Protein AF-A0AA36CCE2-F1 (afdb_monomer)

Solvent-accessible surface area (backbone atoms only — not comparable to full-atom values): 17427 Å² total; per-residue (Å²): 134,73,92,50,45,51,74,55,69,79,50,56,73,46,71,40,68,67,66,13,66,74,72,56,31,48,34,26,39,34,37,27,31,67,28,95,83,24,22,53,62,61,57,59,49,50,47,55,62,70,71,55,51,78,66,51,63,72,73,57,84,81,61,54,64,72,59,42,58,32,38,36,41,42,52,94,76,87,89,85,89,67,74,70,68,90,88,82,90,85,58,61,50,56,102,57,42,29,38,50,54,55,21,57,50,35,55,53,41,44,72,77,43,61,88,50,51,32,35,43,58,36,34,72,50,22,50,14,60,66,52,16,59,76,68,73,40,68,40,78,46,79,67,59,92,59,72,31,50,28,39,64,37,40,46,33,23,61,68,22,48,71,59,19,59,90,56,48,76,43,78,47,67,39,52,69,58,43,24,17,35,25,37,37,49,31,41,75,70,71,67,39,75,47,22,29,25,17,17,40,41,50,14,38,58,75,69,58,75,54,69,92,43,34,97,32,33,35,31,24,29,27,33,20,32,84,53,52,71,69,61,48,51,53,28,40,55,46,11,33,34,74,57,27,29,35,38,39,39,38,36,50,40,50,63,52,95,57,35,65,58,53,51,53,50,55,41,50,74,71,69,40,47,79,77,45,80,47,79,47,59,93,83,56,91,84,50,94,62,42,29,40,35,41,32,36,32,38,42,86,27,55,65,53,48,51,56,49,51,52,58,47,52,74,78,28,93,50,66,47,78,88

Secondary structure (DSSP, 8-state):
--TTGGGS----EEE-HHHHHHHTSEEEEEEGGGSTTSBTHHHHHHHHHHT--HHHHHH-----------EEEE-S------------------S--TTHHHHHHHHHHHHH-TT-EEEEEEETTB-HHHHHHHTTS--B------S-GGG--SB--HHHHHHHGGG-SEEEEE-HHHHHHHHHHHHHTS-----HHHHHHHHHHHTTS-GGGTTSEEEEEE-B----HHHHHHHHHHHHHHTTSEEEEEEEEE-STTHHHHHHHHHHHHTPEEEEEEEE-TT-SS-TTEEEEEEEEE-SSHHHHHHHHHHHHHH-SSEEE-

Sequence (322 aa):
MFNIKSGVVHTPCSKSLQLSNLYGFELYFKKEYLQVTGSFKERGARYALSHLTAAERKIGVIAASAVNLCIGVARRDAFSTLHSSERLGLVTQQKFWGGGLIAGVAAAIKTLKPECHIIGIETETCASFTAAIKEGRPIAVETSSTLADGLAVPTVGGNSLKTAAPMIDQIITVSEEVIALSILRLIEVEKAVVEGAGAVGLAAIISNKVPHLKDKKVVCILTGGNIDTTVLGRSIERGLAVDGRLVRIEVVVSDRPGGIAELTTHIAHSGASIKDIFHERAWISTDVFSVKVKIIAETRDRTHVQELEALLKEKYKNVTIL

InterPro domains:
  IPR001926 Tryptophan synthase beta chain-like, PALP domain [PF00291] (6-74)
  IPR001926 Tryptophan synthase beta chain-like, PALP domain [PF00291] (98-224)
  IPR002912 ACT domain [PS51671] (248-322)
  IPR036052 Tryptophan synthase beta chain-like, PALP domain superfamily [G3DSA:3.40.50.1100] (11-39)
  IPR036052 Tryptophan synthase beta chain-like, PALP domain superfamily [G3DSA:3.40.50.1100] (40-74)
  IPR036052 Tryptophan synthase beta chain-like, PALP domain superfamily [G3DSA:3.40.50.1100] (97-244)
  IPR036052 Tryptophan synthase beta chain-like, PALP domain superfamily [SSF53686] (4-74)
  IPR036052 Tryptophan synthase beta chain-like, PALP domain superfamily [SSF53686] (98-271)
  IPR044561 L-threonine ammonia-lyase, ACT domain [cd04886] (249-321)
  IPR050147 Serine/Threonine Dehydratase [PTHR48078] (98-305)

Organism: NCBI:txid96644

Structure (mmCIF, N/CA/C/O backbone):
data_AF-A0AA36CCE2-F1
#
_entry.id   AF-A0AA36CCE2-F1
#
loop_
_atom_site.group_PDB
_atom_site.id
_atom_site.type_symbol
_atom_site.label_atom_id
_atom_site.label_alt_id
_atom_site.label_comp_id
_atom_site.label_asym_id
_atom_site.label_entity_id
_atom_site.label_seq_id
_atom_site.pdbx_PDB_ins_code
_atom_site.Cartn_x
_atom_site.Cartn_y
_atom_site.Cartn_z
_atom_site.occupancy
_atom_site.B_iso_or_equiv
_atom_site.auth_seq_id
_atom_site.auth_comp_id
_atom_site.auth_asym_id
_atom_site.auth_atom_id
_atom_site.pdbx_PDB_model_num
ATOM 1 N N . MET A 1 1 ? 16.960 -8.693 -30.513 1.00 52.06 1 MET A N 1
ATOM 2 C CA . MET A 1 1 ? 17.486 -9.520 -29.396 1.00 52.06 1 MET A CA 1
ATOM 3 C C . MET A 1 1 ? 17.059 -8.865 -28.081 1.00 52.06 1 MET A C 1
ATOM 5 O O . MET A 1 1 ? 16.800 -7.670 -28.106 1.00 52.06 1 MET A O 1
ATOM 9 N N . PHE A 1 2 ? 16.928 -9.589 -26.961 1.00 71.50 2 PHE A N 1
ATOM 10 C CA . PHE A 1 2 ? 16.550 -8.981 -25.669 1.00 71.50 2 PHE A CA 1
ATOM 11 C C . PHE A 1 2 ? 17.801 -8.694 -24.820 1.00 71.50 2 PHE A C 1
ATOM 13 O O . PHE A 1 2 ? 18.308 -9.586 -24.143 1.00 71.50 2 PHE A O 1
ATOM 20 N N . ASN A 1 3 ? 18.296 -7.454 -24.863 1.00 74.75 3 ASN A N 1
ATOM 21 C CA . ASN A 1 3 ? 19.666 -7.095 -24.450 1.00 74.75 3 ASN A CA 1
ATOM 22 C C . ASN A 1 3 ? 19.998 -7.314 -22.956 1.00 74.75 3 ASN A C 1
ATOM 24 O O . ASN A 1 3 ? 21.165 -7.455 -22.613 1.00 74.75 3 ASN A O 1
ATOM 28 N N . ILE A 1 4 ? 18.997 -7.378 -22.069 1.00 81.56 4 ILE A N 1
ATOM 29 C CA . ILE A 1 4 ? 19.189 -7.558 -20.611 1.00 81.56 4 ILE A CA 1
ATOM 30 C C . ILE A 1 4 ? 18.884 -8.979 -20.103 1.00 81.56 4 ILE A C 1
ATOM 32 O O . ILE A 1 4 ? 18.907 -9.221 -18.898 1.00 81.56 4 ILE A O 1
ATOM 36 N N . LYS A 1 5 ? 18.564 -9.919 -21.002 1.00 75.44 5 LYS A N 1
ATOM 37 C CA . LYS A 1 5 ? 17.992 -11.234 -20.659 1.00 75.44 5 LYS A CA 1
ATOM 38 C C . LYS A 1 5 ? 18.887 -12.093 -19.755 1.00 75.44 5 LYS A C 1
ATOM 40 O O . LYS A 1 5 ? 18.383 -12.672 -18.806 1.00 75.44 5 LYS A O 1
ATOM 45 N N . SER A 1 6 ? 20.192 -12.139 -20.018 1.00 72.44 6 SER A N 1
ATOM 46 C CA . SER A 1 6 ? 21.184 -12.916 -19.248 1.00 72.44 6 SER A CA 1
ATOM 47 C C . SER A 1 6 ? 21.546 -12.307 -17.886 1.00 72.44 6 SER A C 1
ATOM 49 O O . SER A 1 6 ? 22.485 -12.749 -17.230 1.00 72.44 6 SER A O 1
ATOM 51 N N . GLY A 1 7 ? 20.874 -11.225 -17.491 1.00 73.44 7 GLY A N 1
ATOM 52 C CA . GLY A 1 7 ? 21.412 -10.301 -16.504 1.00 73.44 7 GLY A CA 1
ATOM 53 C C . GLY A 1 7 ? 20.411 -9.688 -15.542 1.00 73.44 7 GLY A C 1
ATOM 54 O O . GLY A 1 7 ? 20.790 -8.783 -14.805 1.00 73.44 7 GLY A O 1
ATOM 55 N N . VAL A 1 8 ? 19.157 -10.131 -15.585 1.00 79.44 8 VAL A N 1
ATOM 56 C CA . VAL A 1 8 ? 18.079 -9.681 -14.701 1.00 79.44 8 VAL A CA 1
ATOM 57 C C . VAL A 1 8 ? 17.156 -10.869 -14.443 1.00 79.44 8 VAL A C 1
ATOM 59 O O . VAL A 1 8 ? 16.882 -11.645 -15.360 1.00 79.44 8 VAL A O 1
ATOM 62 N N . VAL A 1 9 ? 16.627 -11.011 -13.227 1.00 84.12 9 VAL A N 1
ATOM 63 C CA . VAL A 1 9 ? 15.746 -12.136 -12.892 1.00 84.12 9 VAL A CA 1
ATOM 64 C C . VAL A 1 9 ? 14.444 -12.050 -13.700 1.00 84.12 9 VAL A C 1
ATOM 66 O O . VAL A 1 9 ? 13.776 -11.005 -13.783 1.00 84.12 9 VAL A O 1
ATOM 69 N N . HIS A 1 10 ? 14.039 -13.183 -14.283 1.00 88.12 10 HIS A N 1
ATOM 70 C CA . HIS A 1 10 ? 12.691 -13.355 -14.820 1.00 88.12 10 HIS A CA 1
ATOM 71 C C . HIS A 1 10 ? 11.704 -13.598 -13.667 1.00 88.12 10 HIS A C 1
ATOM 73 O O . HIS A 1 10 ? 11.232 -14.709 -13.426 1.00 88.12 10 HIS A O 1
ATOM 79 N N . THR A 1 11 ? 11.409 -12.522 -12.945 1.00 90.38 11 THR A N 1
ATOM 80 C CA . THR A 1 11 ? 10.446 -12.462 -11.838 1.00 90.38 11 THR A CA 1
ATOM 81 C C . THR A 1 11 ? 9.079 -13.049 -12.223 1.00 90.38 11 THR A C 1
ATOM 83 O O . THR A 1 11 ? 8.630 -12.888 -13.369 1.00 90.38 11 THR A O 1
ATOM 86 N N . PRO A 1 12 ? 8.379 -13.714 -11.289 1.00 93.56 12 PRO A N 1
ATOM 87 C CA . PRO A 1 12 ? 7.091 -14.333 -11.570 1.00 93.56 12 PRO A CA 1
ATOM 88 C C . PRO A 1 12 ? 5.994 -13.295 -11.846 1.00 93.56 12 PRO A C 1
ATOM 90 O O . PRO A 1 12 ? 6.037 -12.155 -11.374 1.00 93.56 12 PRO A O 1
ATOM 93 N N . CYS A 1 13 ? 4.993 -13.723 -12.618 1.00 91.62 13 CYS A N 1
ATOM 94 C CA . CYS A 1 13 ? 3.730 -13.020 -12.826 1.00 91.62 13 CYS A CA 1
ATOM 95 C C . CYS A 1 13 ? 2.587 -13.975 -12.461 1.00 91.62 13 CYS A C 1
ATOM 97 O O . CYS A 1 13 ? 2.082 -14.699 -13.318 1.00 91.62 13 CYS A O 1
ATOM 99 N N . SER A 1 14 ? 2.246 -14.053 -11.175 1.00 92.12 14 SER A N 1
ATOM 100 C CA . SER A 1 14 ? 1.334 -15.066 -10.622 1.00 92.12 14 SER A CA 1
ATOM 101 C C . SER A 1 14 ? -0.035 -14.480 -10.286 1.00 92.12 14 SER A C 1
ATOM 103 O O . SER A 1 14 ? -0.115 -13.351 -9.805 1.00 92.12 14 SER A O 1
ATOM 105 N N . LYS A 1 15 ? -1.105 -15.258 -10.486 1.00 92.81 15 LYS A N 1
ATOM 106 C CA . LYS A 1 15 ? -2.454 -14.912 -10.015 1.00 92.81 15 LYS A CA 1
ATOM 107 C C . LYS A 1 15 ? -2.499 -14.958 -8.485 1.00 92.81 15 LYS A C 1
ATOM 109 O O . LYS A 1 15 ? -2.032 -15.935 -7.905 1.00 92.81 15 LYS A O 1
ATOM 114 N N . SER A 1 16 ? -3.089 -13.950 -7.848 1.00 93.12 16 SER A N 1
ATOM 115 C CA . SER A 1 16 ? -3.393 -13.975 -6.413 1.00 93.12 16 SER A CA 1
ATOM 116 C C . SER A 1 16 ? -4.820 -14.455 -6.211 1.00 93.12 16 SER A C 1
ATOM 118 O O . SER A 1 16 ? -5.761 -13.705 -6.455 1.00 93.12 16 SER A O 1
ATOM 120 N N . LEU A 1 17 ? -5.007 -15.708 -5.796 1.00 93.88 17 LEU A N 1
ATOM 121 C CA . LEU A 1 17 ? -6.352 -16.271 -5.624 1.00 93.88 17 LEU A CA 1
ATOM 122 C C . LEU A 1 17 ? -7.124 -15.559 -4.504 1.00 93.88 17 LEU A C 1
ATOM 124 O O . LEU A 1 17 ? -8.281 -15.195 -4.687 1.00 93.88 17 LEU A O 1
ATOM 128 N N . GLN A 1 18 ? -6.472 -15.304 -3.369 1.00 94.69 18 GLN A N 1
ATOM 129 C CA . GLN A 1 18 ? -7.124 -14.710 -2.204 1.00 94.69 18 GLN A CA 1
ATOM 130 C C . GLN A 1 18 ? -7.467 -13.228 -2.412 1.00 94.69 18 GLN A C 1
ATOM 132 O O . GLN A 1 18 ? -8.604 -12.846 -2.147 1.00 94.69 18 GLN A O 1
ATOM 137 N N . LEU A 1 19 ? -6.553 -12.400 -2.945 1.00 94.12 19 LEU A N 1
ATOM 138 C CA . LEU A 1 19 ? -6.873 -10.991 -3.226 1.00 94.12 19 LEU A CA 1
ATOM 139 C C . LEU A 1 19 ? -7.837 -10.843 -4.417 1.00 94.12 19 LEU A C 1
ATOM 141 O O . LEU A 1 19 ? -8.643 -9.914 -4.418 1.00 94.12 19 LEU A O 1
ATOM 145 N N . SER A 1 20 ? -7.820 -11.775 -5.384 1.00 93.12 20 SER A N 1
ATOM 146 C CA . SER A 1 20 ? -8.849 -11.833 -6.438 1.00 93.12 20 SER A CA 1
ATOM 147 C C . SER A 1 20 ? -10.246 -12.014 -5.844 1.00 93.12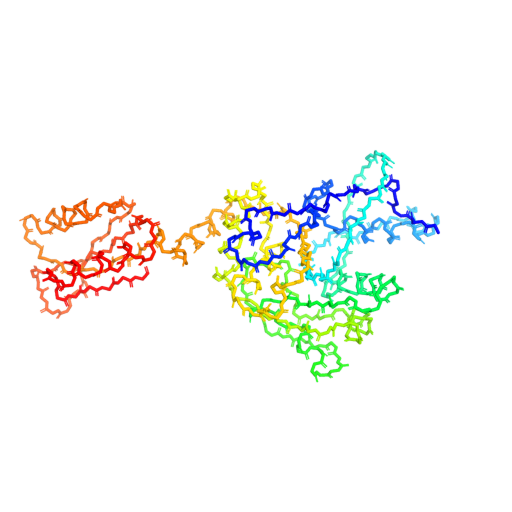 20 SER A C 1
ATOM 149 O O . SER A 1 20 ? -11.156 -11.242 -6.145 1.00 93.12 20 SER A O 1
ATOM 151 N N . ASN A 1 21 ? -10.400 -13.007 -4.962 1.00 93.81 21 ASN A N 1
ATOM 152 C CA . ASN A 1 21 ? -11.677 -13.320 -4.323 1.00 93.81 21 ASN A CA 1
ATOM 153 C C . ASN A 1 21 ? -12.139 -12.203 -3.373 1.00 93.81 21 ASN A C 1
ATOM 155 O O . ASN A 1 21 ? -13.325 -11.894 -3.342 1.00 93.81 21 ASN A O 1
ATOM 159 N N . LEU A 1 22 ? -11.213 -11.583 -2.629 1.00 92.62 22 LEU A N 1
ATOM 160 C CA . LEU A 1 22 ? -11.522 -10.535 -1.649 1.00 92.62 22 LEU A CA 1
ATOM 161 C C . LEU A 1 22 ? -12.103 -9.264 -2.289 1.00 92.62 22 LEU A C 1
ATOM 163 O O . LEU A 1 22 ? -13.002 -8.655 -1.717 1.00 92.62 22 LEU A O 1
ATOM 167 N N . TYR A 1 23 ? -11.604 -8.864 -3.465 1.00 90.88 23 TYR A N 1
ATOM 168 C CA . TYR A 1 23 ? -12.029 -7.622 -4.129 1.00 90.88 23 TYR A CA 1
ATOM 169 C C . TYR A 1 23 ? -12.930 -7.835 -5.357 1.00 90.88 23 TYR A C 1
ATOM 171 O O . TYR A 1 23 ? -13.501 -6.871 -5.872 1.00 90.88 23 TYR A O 1
ATOM 179 N N . GLY A 1 24 ? -13.086 -9.077 -5.828 1.00 90.00 24 GLY A N 1
ATOM 180 C CA . GLY A 1 24 ? -13.894 -9.407 -7.006 1.00 90.00 24 GLY A CA 1
ATOM 181 C C . GLY A 1 24 ? -13.249 -8.980 -8.329 1.00 90.00 24 GLY A C 1
ATOM 182 O O . GLY A 1 24 ? -13.936 -8.453 -9.198 1.00 90.00 24 GLY A O 1
ATOM 183 N N . PHE A 1 25 ? -11.935 -9.178 -8.465 1.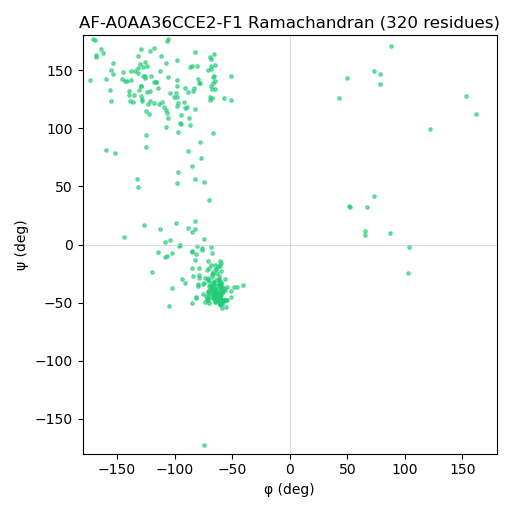00 89.06 25 PHE A N 1
ATOM 184 C CA . PHE A 1 25 ? -11.154 -8.909 -9.683 1.00 89.06 25 PHE A CA 1
ATOM 185 C C . PHE A 1 25 ? -10.300 -10.131 -10.022 1.00 89.06 25 PHE A C 1
ATOM 187 O O . PHE A 1 25 ? -9.917 -10.869 -9.120 1.00 89.06 25 PHE A O 1
ATOM 194 N N . GLU A 1 26 ? -9.897 -10.333 -11.279 1.00 89.12 26 GLU A N 1
ATOM 195 C CA . GLU A 1 26 ? -8.919 -11.384 -11.595 1.00 89.12 26 GLU A CA 1
ATOM 196 C C . GLU A 1 26 ? -7.472 -10.851 -11.486 1.00 89.12 26 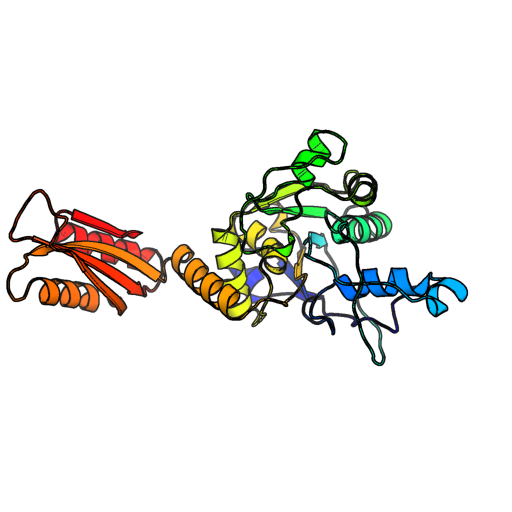GLU A C 1
ATOM 198 O O . GLU A 1 26 ? -6.843 -10.493 -12.484 1.00 89.12 26 GLU A O 1
ATOM 203 N N . LEU A 1 27 ? -6.946 -10.771 -10.256 1.00 89.00 27 LEU A N 1
ATOM 204 C CA . LEU A 1 27 ? -5.668 -10.123 -9.931 1.00 89.00 27 LEU A CA 1
ATOM 205 C C . LEU A 1 27 ? -4.436 -11.011 -10.160 1.00 89.00 27 LEU A C 1
ATOM 207 O O . LEU A 1 27 ? -4.350 -12.150 -9.696 1.00 89.00 27 LEU A O 1
ATOM 211 N N . TYR A 1 28 ? -3.419 -10.425 -10.784 1.00 92.56 28 TYR A N 1
ATOM 212 C CA . TYR A 1 28 ? -2.083 -10.970 -10.996 1.00 92.56 28 TYR A CA 1
ATOM 213 C C . TYR A 1 28 ? -1.036 -9.985 -10.470 1.00 92.56 28 TYR A C 1
ATOM 215 O O . TYR A 1 28 ? -1.184 -8.774 -10.619 1.00 92.56 28 TYR A O 1
ATOM 223 N N . PHE A 1 29 ? 0.067 -10.494 -9.926 1.00 90.25 29 PHE A N 1
ATOM 224 C CA . PHE A 1 29 ? 1.185 -9.667 -9.474 1.00 90.25 29 PHE A CA 1
ATOM 225 C C . PHE A 1 29 ? 2.456 -9.981 -10.249 1.00 90.25 29 PHE A C 1
ATOM 227 O O . PHE A 1 29 ? 2.950 -11.112 -10.218 1.00 90.25 29 PHE A O 1
ATOM 234 N N . LYS A 1 30 ? 3.018 -8.961 -10.906 1.00 91.69 30 LYS A N 1
ATOM 235 C CA . LYS A 1 30 ? 4.367 -9.005 -11.478 1.00 91.69 30 LYS A CA 1
ATOM 236 C C . LYS A 1 30 ? 5.358 -8.599 -10.387 1.00 91.69 30 LYS A C 1
ATOM 238 O O . LYS A 1 30 ? 5.454 -7.427 -10.033 1.00 91.69 30 LYS A O 1
ATOM 243 N N . LYS A 1 31 ? 6.044 -9.589 -9.814 1.00 92.88 31 LYS A N 1
ATOM 244 C CA . LYS A 1 31 ? 6.789 -9.465 -8.550 1.00 92.88 31 LYS A CA 1
ATOM 245 C C . LYS A 1 31 ? 8.210 -8.913 -8.761 1.00 92.88 31 LYS A C 1
ATOM 247 O O . LYS A 1 31 ? 9.185 -9.636 -8.594 1.00 92.88 31 LYS A O 1
ATOM 252 N N . GLU A 1 32 ? 8.340 -7.647 -9.169 1.00 88.38 32 GLU A N 1
ATOM 253 C CA . GLU A 1 32 ? 9.651 -6.997 -9.390 1.00 88.38 32 GLU A CA 1
ATOM 254 C C . GLU A 1 32 ? 10.455 -6.749 -8.103 1.00 88.38 32 GLU A C 1
ATOM 256 O O . GLU A 1 32 ? 11.675 -6.629 -8.170 1.00 88.38 32 GLU A O 1
ATOM 261 N N . TYR A 1 33 ? 9.824 -6.788 -6.929 1.00 88.38 33 TYR A N 1
ATOM 262 C CA . TYR A 1 33 ? 10.537 -6.840 -5.647 1.00 88.38 33 TYR A CA 1
ATOM 263 C C . TYR A 1 33 ? 11.452 -8.075 -5.488 1.00 88.38 33 TYR A C 1
ATOM 265 O O . TYR A 1 33 ? 12.337 -8.066 -4.641 1.00 88.38 33 TYR A O 1
ATOM 273 N N . LEU A 1 34 ? 11.284 -9.117 -6.318 1.00 92.38 34 LEU A N 1
ATOM 274 C CA . LEU A 1 34 ? 12.142 -10.313 -6.356 1.00 92.38 34 LEU A CA 1
ATOM 275 C C . LEU A 1 34 ? 13.362 -10.179 -7.297 1.00 92.38 34 LEU A C 1
ATOM 277 O O . LEU A 1 34 ? 13.980 -11.185 -7.647 1.00 92.38 34 LEU A O 1
ATOM 281 N N . GLN A 1 35 ? 13.702 -8.966 -7.750 1.00 85.94 35 GLN A N 1
ATOM 282 C CA . GLN A 1 35 ? 15.011 -8.703 -8.367 1.00 85.94 35 GLN A CA 1
ATOM 283 C C . GLN A 1 35 ? 16.143 -8.775 -7.337 1.00 85.94 35 GLN A C 1
ATOM 285 O O . GLN A 1 35 ? 15.911 -8.618 -6.140 1.00 85.94 35 GLN A O 1
ATOM 290 N N . VAL A 1 36 ? 17.387 -8.934 -7.802 1.00 82.12 36 VAL A N 1
ATOM 291 C CA . VAL A 1 36 ? 18.567 -8.981 -6.917 1.00 82.12 36 VAL A CA 1
ATOM 292 C C . VAL A 1 36 ? 18.744 -7.652 -6.176 1.00 82.12 36 VAL A C 1
ATOM 294 O O . VAL A 1 36 ? 19.099 -7.647 -5.001 1.00 82.12 36 VAL A O 1
ATOM 297 N N . THR A 1 37 ? 18.430 -6.525 -6.822 1.00 81.00 37 THR A N 1
ATOM 298 C CA . THR A 1 37 ? 18.417 -5.193 -6.187 1.00 81.00 37 THR A CA 1
ATOM 299 C C . THR A 1 37 ? 17.108 -4.850 -5.457 1.00 81.00 37 THR A C 1
ATOM 301 O O . THR A 1 37 ? 16.862 -3.676 -5.165 1.00 81.00 37 THR A O 1
ATOM 304 N N . GLY A 1 38 ? 16.208 -5.819 -5.257 1.00 84.12 38 GLY A N 1
ATOM 305 C CA . GLY A 1 38 ? 14.910 -5.624 -4.600 1.00 84.12 38 GLY A CA 1
ATOM 306 C C . GLY A 1 38 ? 13.919 -4.717 -5.344 1.00 84.12 38 GLY A C 1
ATOM 307 O O . GLY A 1 38 ? 12.924 -4.300 -4.757 1.00 84.12 38 GLY A O 1
ATOM 308 N N . SER A 1 39 ? 14.171 -4.360 -6.613 1.00 85.25 39 SER A N 1
ATOM 309 C CA . SER A 1 39 ? 13.255 -3.552 -7.438 1.00 85.25 39 SER A CA 1
ATOM 310 C C . SER A 1 39 ? 13.546 -3.638 -8.940 1.00 85.25 39 SER A C 1
ATOM 312 O O . SER A 1 39 ? 14.645 -4.009 -9.353 1.00 85.25 39 SER A O 1
ATOM 314 N N . PHE A 1 40 ? 12.592 -3.209 -9.775 1.00 83.69 40 PHE A N 1
ATOM 315 C CA . PHE A 1 40 ? 12.704 -3.253 -11.243 1.00 83.69 40 PHE A CA 1
ATOM 316 C C . PHE A 1 40 ? 13.870 -2.439 -11.841 1.00 83.69 40 PHE A C 1
ATOM 318 O O . PHE A 1 40 ? 14.221 -2.661 -13.005 1.00 83.69 40 PHE A O 1
ATOM 325 N N . LYS A 1 41 ? 14.446 -1.473 -11.101 1.00 78.81 41 LYS A N 1
ATOM 326 C CA . LYS A 1 41 ? 15.417 -0.490 -11.630 1.00 78.81 41 LYS A CA 1
ATOM 327 C C . LYS A 1 41 ? 16.637 -1.131 -12.295 1.00 78.81 41 LYS A C 1
ATOM 329 O O . LYS A 1 41 ? 17.166 -0.571 -13.257 1.00 78.81 41 LYS A O 1
ATOM 334 N N . GLU A 1 42 ? 17.028 -2.322 -11.837 1.00 78.25 42 GLU A N 1
ATOM 335 C CA . GLU A 1 42 ? 18.094 -3.153 -12.411 1.00 78.25 42 GLU A CA 1
ATOM 336 C C . GLU A 1 42 ? 17.958 -3.314 -13.937 1.00 78.25 42 GLU A C 1
ATOM 338 O O . GLU A 1 42 ? 18.952 -3.257 -14.661 1.00 78.25 42 GLU A O 1
ATOM 343 N N . ARG A 1 43 ? 16.719 -3.408 -14.450 1.00 84.88 43 ARG A N 1
ATOM 344 C CA . ARG A 1 43 ? 16.419 -3.501 -15.890 1.00 84.88 43 ARG A CA 1
ATOM 345 C C . ARG A 1 43 ? 16.909 -2.285 -16.671 1.00 84.88 43 ARG A C 1
ATOM 347 O O . ARG A 1 43 ? 17.605 -2.444 -17.672 1.00 84.88 43 ARG A O 1
ATOM 354 N N . GLY A 1 44 ? 16.535 -1.087 -16.222 1.00 81.56 44 GLY A N 1
ATOM 355 C CA . GLY A 1 44 ? 16.883 0.170 -16.889 1.00 81.56 44 GLY A CA 1
ATOM 356 C C . GLY A 1 44 ? 18.372 0.479 -16.765 1.00 81.56 44 GLY A C 1
ATOM 357 O O . GLY A 1 44 ? 19.021 0.788 -17.763 1.00 81.56 44 GLY A O 1
ATOM 358 N N . ALA A 1 45 ? 18.923 0.288 -15.564 1.00 76.75 45 ALA A N 1
ATOM 359 C CA . ALA A 1 45 ? 20.349 0.421 -15.289 1.00 76.75 45 ALA A CA 1
ATOM 360 C C . ALA A 1 45 ? 21.189 -0.480 -16.208 1.00 76.75 45 ALA A C 1
ATOM 362 O O . ALA A 1 45 ? 22.058 0.004 -16.934 1.00 76.75 45 ALA A O 1
ATOM 363 N N . ARG A 1 46 ? 20.892 -1.787 -16.248 1.00 77.38 46 ARG A N 1
ATOM 364 C CA . ARG A 1 46 ? 21.645 -2.745 -17.069 1.00 77.38 46 ARG A CA 1
ATOM 365 C C . ARG A 1 46 ? 21.465 -2.504 -18.567 1.00 77.38 46 ARG A C 1
ATOM 367 O O . ARG A 1 46 ? 22.426 -2.666 -19.317 1.00 77.38 46 ARG A O 1
ATOM 374 N N . TYR A 1 47 ? 20.279 -2.070 -19.005 1.00 82.38 47 TYR A N 1
ATOM 375 C CA . TYR A 1 47 ? 20.065 -1.662 -20.394 1.00 82.38 47 TYR A CA 1
ATOM 376 C C . TYR A 1 47 ? 20.973 -0.483 -20.765 1.00 82.38 47 TYR A C 1
ATOM 378 O O . TYR A 1 47 ? 21.716 -0.592 -21.739 1.00 82.38 47 TYR A O 1
ATOM 386 N N . ALA A 1 48 ? 20.988 0.594 -19.973 1.00 77.25 48 ALA A N 1
ATOM 387 C CA . ALA A 1 48 ? 21.847 1.752 -20.225 1.00 77.25 48 ALA A CA 1
ATOM 388 C C . ALA A 1 48 ? 23.339 1.365 -20.252 1.00 77.25 48 ALA A C 1
ATOM 390 O O . ALA A 1 48 ? 24.029 1.649 -21.230 1.00 77.25 48 ALA A O 1
ATOM 391 N N . LEU A 1 49 ? 23.811 0.618 -19.246 1.00 74.06 49 LEU A N 1
ATOM 392 C CA . LEU A 1 49 ? 25.204 0.157 -19.156 1.00 74.06 49 LEU A CA 1
ATOM 393 C C . LEU A 1 49 ? 25.628 -0.724 -20.349 1.00 74.06 49 LEU A C 1
ATOM 395 O O . LEU A 1 49 ? 26.786 -0.676 -20.765 1.00 74.06 49 LEU A O 1
ATOM 399 N N . SER A 1 50 ? 24.705 -1.502 -20.931 1.00 78.50 50 SER A N 1
ATOM 400 C CA . SER A 1 50 ? 24.998 -2.351 -22.099 1.00 78.50 50 SER A CA 1
ATOM 401 C C . SER A 1 50 ? 25.256 -1.575 -23.400 1.00 78.50 50 SER A C 1
ATOM 403 O O . SER A 1 50 ? 25.912 -2.116 -24.289 1.00 78.50 50 SER A O 1
ATOM 405 N N . HIS A 1 51 ? 24.814 -0.314 -23.497 1.00 81.00 51 HIS A N 1
ATOM 406 C CA . HIS A 1 51 ? 25.003 0.536 -24.682 1.00 81.00 51 HIS A CA 1
ATOM 407 C C . HIS A 1 51 ? 26.218 1.474 -24.583 1.00 81.00 51 HIS A C 1
ATOM 409 O O . HIS A 1 51 ? 26.507 2.186 -25.540 1.00 81.00 51 HIS A O 1
ATOM 415 N N . LEU A 1 52 ? 26.951 1.457 -23.463 1.00 75.88 52 LEU A N 1
ATOM 416 C CA . LEU A 1 52 ? 28.173 2.247 -23.302 1.00 75.88 52 LEU A CA 1
ATOM 417 C C . LEU A 1 52 ? 29.285 1.769 -24.243 1.00 75.88 52 LEU A C 1
ATOM 419 O O . LEU A 1 52 ? 29.548 0.566 -24.375 1.00 75.88 52 LEU A O 1
ATOM 423 N N . THR A 1 53 ? 30.002 2.722 -24.829 1.00 82.94 53 THR A N 1
ATOM 424 C CA . THR A 1 53 ? 31.216 2.473 -25.610 1.00 82.94 53 THR A CA 1
ATOM 425 C C . THR A 1 53 ? 32.351 1.929 -24.733 1.00 82.94 53 THR A C 1
ATOM 427 O O . THR A 1 53 ? 32.347 2.028 -23.504 1.00 82.94 53 THR A O 1
ATOM 430 N N . ALA A 1 54 ? 33.385 1.356 -25.360 1.00 80.44 54 ALA A N 1
ATOM 431 C CA . ALA A 1 54 ? 34.572 0.897 -24.635 1.00 80.44 54 ALA A CA 1
ATOM 432 C C . ALA A 1 54 ? 35.309 2.036 -23.897 1.00 80.44 54 ALA A C 1
ATOM 434 O O . ALA A 1 54 ? 35.880 1.792 -22.836 1.00 80.44 54 ALA A O 1
ATOM 435 N N . ALA A 1 55 ? 35.261 3.265 -24.424 1.00 79.31 55 ALA A N 1
ATOM 436 C CA . ALA A 1 55 ? 35.849 4.441 -23.786 1.00 79.31 55 ALA A CA 1
ATOM 437 C C . ALA A 1 55 ? 35.072 4.843 -22.520 1.00 79.31 55 ALA A C 1
ATOM 439 O O . ALA A 1 55 ? 35.663 4.939 -21.448 1.00 79.31 55 ALA A O 1
ATOM 440 N N . GLU A 1 56 ? 33.746 4.979 -22.611 1.00 73.50 56 GLU A N 1
ATOM 441 C CA . GLU A 1 56 ? 32.886 5.310 -21.463 1.00 73.50 56 GLU A CA 1
ATOM 442 C C . GLU A 1 56 ? 32.965 4.240 -20.367 1.00 73.50 56 GLU A C 1
ATOM 444 O O . GLU A 1 56 ? 33.099 4.568 -19.190 1.00 73.50 56 GLU A O 1
ATOM 449 N N . ARG A 1 57 ? 32.989 2.950 -20.737 1.00 71.25 57 ARG A N 1
ATOM 450 C CA . ARG A 1 57 ? 33.181 1.851 -19.771 1.00 71.25 57 ARG A CA 1
ATOM 451 C C . ARG A 1 57 ? 34.522 1.917 -19.034 1.00 71.25 57 ARG A C 1
ATOM 453 O O . ARG A 1 57 ? 34.584 1.479 -17.891 1.00 71.25 57 ARG A O 1
ATOM 460 N N . LYS A 1 58 ? 35.575 2.455 -19.662 1.00 70.56 58 LYS A N 1
ATOM 461 C CA . LYS A 1 58 ? 36.897 2.638 -19.037 1.00 70.56 58 LYS A CA 1
ATOM 462 C C . LYS A 1 58 ? 36.947 3.863 -18.113 1.00 70.56 58 LYS A C 1
ATOM 464 O O . LYS A 1 58 ? 37.711 3.853 -17.155 1.00 70.56 58 LYS A O 1
ATOM 469 N N . ILE A 1 59 ? 36.146 4.891 -18.397 1.00 75.19 59 ILE A N 1
ATOM 470 C CA . ILE A 1 59 ? 35.991 6.088 -17.551 1.00 75.19 59 ILE A CA 1
ATOM 471 C C . ILE A 1 59 ? 35.123 5.776 -16.316 1.00 75.19 59 ILE A C 1
ATOM 473 O O . ILE A 1 59 ? 35.385 6.295 -15.233 1.00 75.19 59 ILE A O 1
ATOM 477 N N . GLY A 1 60 ? 34.131 4.893 -16.462 1.00 46.44 60 GLY A N 1
ATOM 478 C CA . GLY A 1 60 ? 33.175 4.543 -15.410 1.00 46.44 60 GLY A CA 1
ATOM 479 C C . GLY A 1 60 ? 31.947 5.462 -15.387 1.00 46.44 60 GLY A C 1
ATOM 480 O O . GLY A 1 60 ? 31.884 6.467 -16.091 1.00 46.44 60 GLY A O 1
ATOM 481 N N . VAL A 1 61 ? 30.936 5.098 -14.589 1.00 51.91 61 VAL A N 1
ATOM 482 C CA . VAL A 1 61 ? 29.660 5.834 -14.497 1.00 51.91 61 VAL A CA 1
ATOM 483 C C . VAL A 1 61 ? 29.240 5.991 -13.033 1.00 51.91 61 VAL A C 1
ATOM 485 O O . VAL A 1 61 ? 29.165 5.008 -12.300 1.00 51.91 61 VAL A O 1
ATOM 488 N N . ILE A 1 62 ? 28.936 7.225 -12.619 1.00 44.34 62 ILE A N 1
ATOM 489 C CA . ILE A 1 62 ? 28.537 7.602 -11.248 1.00 44.34 62 ILE A CA 1
ATOM 490 C C . ILE A 1 62 ? 27.099 8.142 -11.274 1.00 44.34 62 ILE A C 1
ATOM 492 O O . ILE A 1 62 ? 26.744 8.855 -12.212 1.00 44.34 62 ILE A O 1
ATOM 496 N N . ALA A 1 63 ? 26.204 7.837 -10.317 1.00 47.25 63 ALA A N 1
ATOM 497 C CA . ALA A 1 63 ? 26.302 7.051 -9.072 1.00 47.25 63 ALA A CA 1
ATOM 498 C C . ALA A 1 63 ? 25.123 7.374 -8.085 1.00 47.25 63 ALA A C 1
ATOM 500 O O . ALA A 1 63 ? 25.074 8.488 -7.568 1.00 47.25 63 ALA A O 1
ATOM 501 N N . ALA A 1 64 ? 24.196 6.428 -7.836 1.00 41.12 64 ALA A N 1
ATOM 502 C CA . ALA A 1 64 ? 22.970 6.461 -6.997 1.00 41.12 64 ALA A CA 1
ATOM 503 C C . ALA A 1 64 ? 21.674 7.145 -7.539 1.00 41.12 64 ALA A C 1
ATOM 505 O O . ALA A 1 64 ? 21.694 8.226 -8.119 1.00 41.12 64 ALA A O 1
ATOM 506 N N . SER A 1 65 ? 20.518 6.499 -7.302 1.00 44.06 65 SER A N 1
ATOM 507 C CA . SER A 1 65 ? 19.144 6.793 -7.771 1.00 44.06 65 SER A CA 1
ATOM 508 C C . SER A 1 65 ? 18.178 6.933 -6.588 1.00 44.06 65 SER A C 1
ATOM 510 O O . SER A 1 65 ? 18.384 6.301 -5.556 1.00 44.06 65 SER A O 1
ATOM 512 N N . ALA A 1 66 ? 17.090 7.688 -6.762 1.00 38.59 66 ALA A N 1
ATOM 513 C CA . ALA A 1 66 ? 15.910 7.608 -5.906 1.00 38.59 66 ALA A CA 1
ATOM 514 C C . ALA A 1 66 ? 14.673 7.178 -6.728 1.00 38.59 66 ALA A C 1
ATOM 516 O O . ALA A 1 66 ? 14.475 7.659 -7.843 1.00 38.59 66 ALA A O 1
ATOM 517 N N . VAL A 1 67 ? 13.855 6.307 -6.118 1.00 44.50 67 VAL A N 1
ATOM 518 C CA . VAL A 1 67 ? 12.383 6.205 -6.261 1.00 44.50 67 VAL A CA 1
ATOM 519 C C . VAL A 1 67 ? 11.761 5.620 -7.576 1.00 44.50 67 VAL A C 1
ATOM 521 O O . VAL A 1 67 ? 12.418 5.537 -8.609 1.00 44.50 67 VAL A O 1
ATOM 524 N N . ASN A 1 68 ? 10.588 4.968 -7.467 1.00 43.88 68 ASN A N 1
ATOM 525 C CA . ASN A 1 68 ? 9.963 3.925 -8.317 1.00 43.88 68 ASN A CA 1
ATOM 526 C C . ASN A 1 68 ? 8.500 4.266 -8.720 1.00 43.88 68 ASN A C 1
ATOM 528 O O . ASN A 1 68 ? 7.666 4.429 -7.839 1.00 43.88 68 ASN A O 1
ATOM 532 N N . LEU A 1 69 ? 8.138 4.233 -10.015 1.00 33.97 69 LEU A N 1
ATOM 533 C CA . LEU A 1 69 ? 6.735 4.336 -10.489 1.00 33.97 69 LEU A CA 1
ATOM 534 C C . LEU A 1 69 ? 6.114 2.964 -10.800 1.00 33.97 69 LEU A C 1
ATOM 536 O O . LEU A 1 69 ? 6.794 2.115 -11.369 1.00 33.97 69 LEU A O 1
ATOM 540 N N . CYS A 1 70 ? 4.827 2.775 -10.482 1.00 29.97 70 CYS A N 1
ATOM 541 C CA . CYS A 1 70 ? 4.059 1.525 -10.598 1.00 29.97 7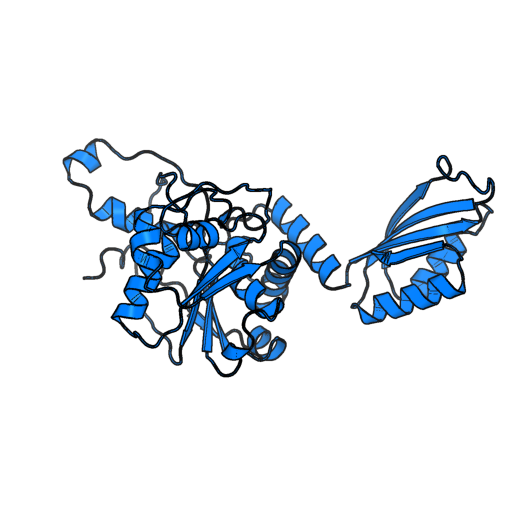0 CYS A CA 1
ATOM 542 C C . CYS A 1 70 ? 2.956 1.583 -11.679 1.00 29.97 70 CYS A C 1
ATOM 544 O O . CYS A 1 70 ? 2.595 2.659 -12.153 1.00 29.97 70 CYS A O 1
ATOM 546 N N . ILE A 1 71 ? 2.459 0.416 -12.117 1.00 34.25 71 ILE A N 1
ATOM 547 C CA . ILE A 1 71 ? 1.511 0.264 -13.238 1.00 34.25 71 ILE A CA 1
ATOM 548 C C . ILE A 1 71 ? 0.498 -0.853 -12.953 1.00 34.25 71 ILE A C 1
ATOM 550 O O . ILE A 1 71 ? 0.873 -1.929 -12.472 1.00 34.25 71 ILE A O 1
ATOM 554 N N . GLY A 1 72 ? -0.762 -0.620 -13.338 1.00 28.11 72 GLY A N 1
ATOM 555 C CA . GLY A 1 72 ? -1.767 -1.662 -13.571 1.00 28.11 72 GLY A CA 1
ATOM 556 C C . GLY A 1 72 ? -1.936 -1.967 -15.069 1.00 28.11 72 GLY A C 1
ATOM 557 O O . GLY A 1 72 ? -2.161 -1.060 -15.869 1.00 28.11 72 GLY A O 1
ATOM 558 N N . VAL A 1 73 ? -1.832 -3.243 -15.452 1.00 29.56 73 VAL A N 1
ATOM 559 C CA . VAL A 1 73 ? -1.927 -3.743 -16.838 1.00 29.56 73 VAL A CA 1
ATOM 560 C C . VAL A 1 73 ? -3.050 -4.775 -16.935 1.00 29.56 73 VAL A C 1
ATOM 562 O O . VAL A 1 73 ? -2.915 -5.871 -16.396 1.00 29.56 73 VAL A O 1
ATOM 565 N N . ALA A 1 74 ? -4.150 -4.490 -17.634 1.00 30.09 74 ALA A N 1
ATOM 566 C CA . ALA A 1 74 ? -5.282 -5.422 -17.685 1.00 30.09 74 ALA A CA 1
ATOM 567 C C . ALA A 1 74 ? -5.246 -6.362 -18.914 1.00 30.09 74 ALA A C 1
ATOM 569 O O . ALA A 1 74 ? -5.435 -5.893 -20.039 1.00 30.09 74 ALA A O 1
ATOM 570 N N . ARG A 1 75 ? -5.023 -7.690 -18.760 1.00 37.12 75 ARG A N 1
ATOM 571 C CA . ARG A 1 75 ? -4.986 -8.607 -19.929 1.00 37.12 75 ARG A CA 1
ATOM 572 C C . ARG A 1 75 ? -5.197 -10.121 -19.741 1.00 37.12 75 ARG A C 1
ATOM 574 O O . ARG A 1 75 ? -4.623 -10.759 -18.868 1.00 37.12 75 ARG A O 1
ATOM 581 N N . ARG A 1 76 ? -5.906 -10.729 -20.707 1.00 27.53 76 ARG A N 1
ATOM 582 C CA . ARG A 1 76 ? -6.459 -12.105 -20.676 1.00 27.53 76 ARG A CA 1
ATOM 583 C C . ARG A 1 76 ? -5.485 -13.305 -20.566 1.00 27.53 76 ARG A C 1
ATOM 585 O O . ARG A 1 76 ? -5.964 -14.344 -20.137 1.00 27.53 76 ARG A O 1
ATOM 592 N N . ASP A 1 77 ? -4.175 -13.204 -20.849 1.00 27.11 77 ASP A N 1
ATOM 593 C CA . ASP A 1 77 ? -3.221 -14.355 -20.790 1.00 27.11 77 ASP A CA 1
ATOM 594 C C . ASP A 1 77 ? -1.755 -13.928 -20.564 1.00 27.11 77 ASP A C 1
ATOM 596 O O . ASP A 1 77 ? -1.370 -12.850 -21.036 1.00 27.11 77 ASP A O 1
ATOM 600 N N . ALA A 1 78 ? -0.965 -14.793 -19.901 1.00 30.23 78 ALA A N 1
ATOM 601 C CA . ALA A 1 78 ? 0.356 -14.530 -19.293 1.00 30.23 78 ALA A CA 1
ATOM 602 C C . ALA A 1 78 ? 1.580 -15.120 -20.053 1.00 30.23 78 ALA A C 1
ATOM 604 O O . ALA A 1 78 ? 1.422 -15.785 -21.073 1.00 30.23 78 ALA A O 1
ATOM 605 N N . PHE A 1 79 ? 2.806 -14.842 -19.571 1.00 31.94 79 PHE A N 1
ATOM 606 C CA . PHE A 1 79 ? 4.077 -15.023 -20.308 1.00 31.94 79 PHE A CA 1
ATOM 607 C C . PHE A 1 79 ? 5.237 -15.545 -19.415 1.00 31.94 79 PHE A C 1
ATOM 609 O O . PHE A 1 79 ? 5.402 -15.088 -18.282 1.00 31.94 79 PHE A O 1
ATOM 616 N N . SER A 1 80 ? 6.070 -16.453 -19.940 1.00 27.11 80 SER A N 1
ATOM 617 C CA . SER A 1 80 ? 7.358 -16.950 -19.388 1.00 27.11 80 SER A CA 1
ATOM 618 C C . SER A 1 80 ? 8.420 -16.892 -20.520 1.00 27.11 80 SER A C 1
ATOM 620 O O . SER A 1 80 ? 8.030 -16.735 -21.671 1.00 27.11 80 SER A O 1
ATOM 622 N N . THR A 1 81 ? 9.755 -16.930 -20.373 1.00 29.38 81 THR A N 1
ATOM 623 C CA . THR A 1 81 ? 10.694 -17.661 -19.487 1.00 29.38 81 THR A CA 1
ATOM 624 C C . THR A 1 81 ? 12.143 -17.078 -19.658 1.00 29.38 81 THR A C 1
ATOM 626 O O . THR A 1 81 ? 12.338 -16.277 -20.570 1.00 29.38 81 THR A O 1
ATOM 629 N N . LEU A 1 82 ? 13.160 -17.555 -18.890 1.00 28.48 82 LEU A N 1
ATOM 630 C CA . LEU A 1 82 ? 14.624 -17.744 -19.221 1.00 28.48 82 LEU A CA 1
ATOM 631 C C . LEU A 1 82 ? 15.758 -17.048 -18.389 1.00 28.48 82 LEU A C 1
ATOM 633 O O . LEU A 1 82 ? 16.139 -15.924 -18.688 1.00 28.48 82 LEU A O 1
ATOM 637 N N . HIS A 1 83 ? 16.350 -17.827 -17.459 1.00 27.55 83 HIS A N 1
ATOM 638 C CA . HIS A 1 83 ? 17.777 -18.189 -17.167 1.00 27.55 83 HIS A CA 1
ATOM 639 C C . HIS A 1 83 ? 19.017 -17.221 -17.159 1.00 27.55 83 HIS A C 1
ATOM 641 O O . HIS A 1 83 ? 19.364 -16.661 -18.193 1.00 27.55 83 HIS A O 1
ATOM 647 N N . SER A 1 84 ? 19.750 -17.248 -16.009 1.00 27.34 84 SER A N 1
ATOM 648 C CA . SER A 1 84 ? 21.235 -17.197 -15.715 1.00 27.34 84 SER A CA 1
ATOM 649 C C . SER A 1 84 ? 22.176 -16.125 -16.337 1.00 27.34 84 SER A C 1
ATOM 651 O O . SER A 1 84 ? 22.065 -15.867 -17.529 1.00 27.34 84 SER A O 1
ATOM 653 N N . SER A 1 85 ? 23.212 -15.563 -15.667 1.00 26.23 85 SER A N 1
ATOM 654 C CA . SER A 1 85 ? 23.745 -15.669 -14.275 1.00 26.23 85 SER A CA 1
ATOM 655 C C . SER A 1 85 ? 24.809 -14.575 -13.936 1.00 26.23 85 SER A C 1
ATOM 657 O O . SER A 1 85 ? 25.439 -14.018 -14.826 1.00 26.23 85 SER A O 1
ATOM 659 N N . GLU A 1 86 ? 25.048 -14.359 -12.629 1.00 26.91 86 GLU A N 1
ATOM 660 C CA . GLU A 1 86 ? 26.259 -13.807 -11.954 1.00 26.91 86 GLU A CA 1
ATOM 661 C C . GLU A 1 86 ? 26.634 -12.290 -11.893 1.00 26.91 86 GLU A C 1
ATOM 663 O O . GLU A 1 86 ? 26.333 -11.460 -12.747 1.00 26.91 86 GLU A O 1
ATOM 668 N N . ARG A 1 87 ? 27.261 -11.986 -10.738 1.00 23.69 87 ARG A N 1
ATOM 669 C CA . ARG A 1 87 ? 27.492 -10.747 -9.941 1.00 23.69 87 ARG A CA 1
ATOM 670 C C . ARG A 1 87 ? 28.496 -9.752 -10.583 1.00 23.69 87 ARG A C 1
ATOM 672 O O . ARG A 1 87 ? 29.407 -10.198 -11.262 1.00 23.69 87 ARG A O 1
ATOM 679 N N . LEU A 1 88 ? 28.439 -8.420 -10.407 1.00 22.69 88 LEU A N 1
ATOM 680 C CA . LEU A 1 88 ? 28.685 -7.609 -9.186 1.00 22.69 88 LEU A CA 1
ATOM 681 C C . LEU A 1 88 ? 28.123 -6.156 -9.339 1.00 22.69 88 LEU A C 1
ATOM 683 O O . LEU A 1 88 ? 27.763 -5.756 -10.443 1.00 22.69 88 LEU A O 1
ATOM 687 N N . GLY A 1 89 ? 28.046 -5.370 -8.247 1.00 21.86 89 GLY A N 1
ATOM 688 C CA . GLY A 1 89 ? 27.493 -3.988 -8.213 1.00 21.86 89 GLY A CA 1
ATOM 689 C C . GLY A 1 89 ? 28.395 -2.890 -8.825 1.00 21.86 89 GLY A C 1
ATOM 690 O O . GLY A 1 89 ? 29.439 -3.202 -9.383 1.00 21.86 89 GLY A O 1
ATOM 691 N N . LEU A 1 90 ? 28.100 -1.581 -8.740 1.00 28.19 90 LEU A N 1
ATOM 692 C CA . LEU A 1 90 ? 27.183 -0.816 -7.863 1.00 28.19 90 LEU A CA 1
ATOM 693 C C . LEU A 1 90 ? 27.144 0.670 -8.349 1.00 28.19 90 LEU A C 1
ATOM 695 O O . LEU A 1 90 ? 28.207 1.189 -8.661 1.00 28.19 90 LEU A O 1
ATOM 699 N N . VAL A 1 91 ? 26.072 1.482 -8.398 1.00 21.55 91 VAL A N 1
ATOM 700 C CA . VAL A 1 91 ? 24.605 1.305 -8.555 1.00 21.55 91 VAL A CA 1
ATOM 701 C C . VAL A 1 91 ? 24.064 2.637 -9.152 1.00 21.55 91 VAL A C 1
ATOM 703 O O . VAL A 1 91 ? 24.345 3.694 -8.606 1.00 21.55 91 VAL A O 1
ATOM 706 N N . THR A 1 92 ? 23.378 2.649 -10.302 1.00 22.55 92 THR A N 1
ATOM 707 C CA . THR A 1 92 ? 23.322 3.800 -11.262 1.00 22.55 92 THR A CA 1
ATOM 708 C C . THR A 1 92 ? 22.654 5.126 -10.818 1.00 22.55 92 THR A C 1
ATOM 710 O O . THR A 1 92 ? 21.727 5.113 -10.012 1.00 22.55 92 THR A O 1
ATOM 713 N N . GLN A 1 93 ? 23.055 6.263 -11.430 1.00 21.64 93 GLN A N 1
ATOM 714 C CA . GLN A 1 93 ? 22.395 7.589 -11.297 1.00 21.64 93 GLN A CA 1
ATOM 715 C C . GLN A 1 93 ? 21.183 7.804 -12.200 1.00 21.64 93 GLN A C 1
ATOM 717 O O . GLN A 1 93 ? 20.995 7.099 -13.184 1.00 21.64 93 GLN A O 1
ATOM 722 N N . GLN A 1 94 ? 20.441 8.860 -11.850 1.00 29.09 94 GLN A N 1
ATOM 723 C CA . GLN A 1 94 ? 19.904 9.956 -12.674 1.00 29.09 94 GLN A CA 1
ATOM 724 C C . GLN A 1 94 ? 18.639 10.461 -11.976 1.00 29.09 94 GLN A C 1
ATOM 726 O O . GLN A 1 94 ? 17.737 9.676 -11.690 1.00 29.09 94 GLN A O 1
ATOM 731 N N . LYS A 1 95 ? 18.534 11.775 -11.729 1.00 24.89 95 LYS A N 1
ATOM 732 C CA . LYS A 1 95 ? 17.334 12.453 -11.185 1.00 24.89 95 LYS A CA 1
ATOM 733 C C . LYS A 1 95 ? 16.159 12.513 -12.195 1.00 24.89 95 LYS A C 1
ATOM 735 O O . LYS A 1 95 ? 15.451 13.508 -12.271 1.00 24.89 95 LYS A O 1
ATOM 740 N N . PHE A 1 96 ? 15.947 11.458 -12.984 1.00 29.58 96 PHE A N 1
ATOM 741 C CA . PHE A 1 96 ? 14.953 11.396 -14.064 1.00 29.58 96 PHE A CA 1
ATOM 742 C C . PHE A 1 96 ? 14.126 10.098 -14.017 1.00 29.58 96 PHE A C 1
ATOM 744 O O . PHE A 1 96 ? 14.072 9.352 -14.991 1.00 29.58 96 PHE A O 1
ATOM 751 N N . TRP 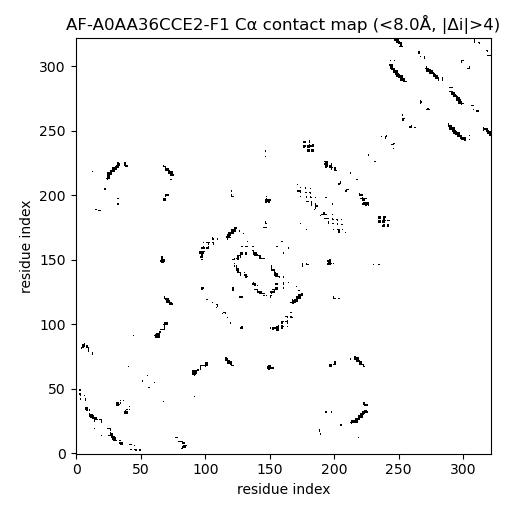A 1 97 ? 13.464 9.823 -12.886 1.00 48.19 97 TRP A N 1
ATOM 752 C CA . TRP A 1 97 ? 12.628 8.618 -12.711 1.00 48.19 97 TRP A CA 1
ATOM 753 C C . TRP A 1 97 ? 11.110 8.855 -12.683 1.00 48.19 97 TRP A C 1
ATOM 755 O O . TRP A 1 97 ? 10.348 7.890 -12.626 1.00 48.19 97 TRP A O 1
ATOM 765 N N . GLY A 1 98 ? 10.647 10.096 -12.865 1.00 61.56 98 GLY A N 1
ATOM 766 C CA . GLY A 1 98 ? 9.232 10.386 -13.118 1.00 61.56 98 GLY A CA 1
ATOM 767 C C . GLY A 1 98 ? 8.803 9.827 -14.479 1.00 61.56 98 GLY A C 1
ATOM 768 O O . GLY A 1 98 ? 9.038 10.458 -15.511 1.00 61.56 98 GLY A O 1
ATOM 769 N N . GLY A 1 99 ? 8.222 8.624 -14.496 1.00 73.31 99 GLY A N 1
ATOM 770 C CA . GLY A 1 99 ? 7.629 8.013 -15.693 1.00 73.31 99 GLY A CA 1
ATOM 771 C C . GLY A 1 99 ? 8.425 6.905 -16.401 1.00 73.31 99 GLY A C 1
ATOM 772 O O . GLY A 1 99 ? 7.928 6.352 -17.379 1.00 73.31 99 GLY A O 1
ATOM 773 N N . GLY A 1 100 ? 9.635 6.554 -15.951 1.00 82.19 100 GLY A N 1
ATOM 774 C CA . GLY A 1 100 ? 10.512 5.635 -16.701 1.00 82.19 100 GLY A CA 1
ATOM 775 C C . GLY A 1 100 ? 9.921 4.232 -16.921 1.00 82.19 100 GLY A C 1
ATOM 776 O O . GLY A 1 100 ? 9.967 3.708 -18.035 1.00 82.19 100 GLY A O 1
ATOM 777 N N . LEU A 1 101 ? 9.310 3.640 -15.882 1.00 85.19 101 LEU A N 1
ATOM 778 C CA . LEU A 1 101 ? 8.669 2.326 -16.006 1.00 85.19 101 LEU A CA 1
ATOM 779 C C . LEU A 1 101 ? 7.447 2.383 -16.929 1.00 85.19 101 LEU A C 1
ATOM 781 O O . LEU A 1 101 ? 7.326 1.531 -17.806 1.00 85.19 101 LEU A O 1
ATOM 785 N N . ILE A 1 102 ? 6.567 3.381 -16.765 1.00 83.50 102 ILE A N 1
ATOM 786 C CA . ILE A 1 102 ? 5.331 3.468 -17.558 1.00 83.50 102 ILE A CA 1
ATOM 787 C C . ILE A 1 102 ? 5.610 3.741 -19.031 1.00 83.50 102 ILE A C 1
ATOM 789 O O . ILE A 1 102 ? 4.987 3.104 -19.868 1.00 83.50 102 ILE A O 1
ATOM 793 N N . ALA A 1 103 ? 6.624 4.541 -19.368 1.00 87.69 103 ALA A N 1
ATOM 794 C CA . ALA A 1 103 ? 7.074 4.697 -20.750 1.00 87.69 103 ALA A CA 1
ATOM 795 C C . ALA A 1 103 ? 7.563 3.373 -21.365 1.00 87.69 103 ALA A C 1
ATOM 797 O O . ALA A 1 103 ? 7.104 2.987 -22.440 1.00 87.69 103 ALA A O 1
ATOM 798 N N . GLY A 1 104 ? 8.457 2.649 -20.681 1.00 86.00 104 GLY A N 1
ATOM 799 C CA . GLY A 1 104 ? 9.012 1.393 -21.200 1.00 86.00 104 GLY A CA 1
ATOM 800 C C . GLY A 1 104 ? 7.976 0.268 -21.306 1.00 86.00 104 GLY A C 1
ATOM 801 O O . GLY A 1 104 ? 7.927 -0.449 -22.307 1.00 86.00 104 GLY A O 1
ATOM 802 N N . VAL A 1 105 ? 7.118 0.131 -20.293 1.00 84.62 105 VAL A N 1
ATOM 803 C CA . VAL A 1 105 ? 6.047 -0.871 -20.266 1.00 84.62 105 VAL A CA 1
ATOM 804 C C . VAL A 1 105 ? 4.942 -0.520 -21.259 1.00 84.62 105 VAL A C 1
ATOM 806 O O . VAL A 1 105 ? 4.488 -1.418 -21.962 1.00 84.62 105 VAL A O 1
ATOM 809 N N . ALA A 1 106 ? 4.548 0.751 -21.391 1.00 82.81 106 ALA A N 1
ATOM 810 C CA . ALA A 1 106 ? 3.528 1.148 -22.358 1.00 82.81 106 ALA A CA 1
ATOM 811 C C . ALA A 1 106 ? 3.991 0.967 -23.801 1.00 82.81 106 ALA A C 1
ATOM 813 O O . ALA A 1 106 ? 3.264 0.358 -24.584 1.00 82.81 106 ALA A O 1
ATOM 814 N N . ALA A 1 107 ? 5.228 1.358 -24.125 1.00 86.69 107 ALA A N 1
ATOM 815 C CA . ALA A 1 107 ? 5.809 1.095 -25.437 1.00 86.69 107 ALA A CA 1
ATOM 816 C C . ALA A 1 107 ? 5.818 -0.410 -25.759 1.00 86.69 107 ALA A C 1
ATOM 818 O O . ALA A 1 107 ? 5.360 -0.816 -26.828 1.00 86.69 107 ALA A O 1
ATOM 819 N N . ALA A 1 108 ? 6.265 -1.259 -24.825 1.00 85.44 108 ALA A N 1
ATOM 820 C CA . ALA A 1 108 ? 6.278 -2.709 -25.023 1.00 85.44 108 ALA A CA 1
ATOM 821 C C . ALA A 1 108 ? 4.863 -3.305 -25.166 1.00 85.44 108 ALA A C 1
ATOM 823 O O . ALA A 1 108 ? 4.622 -4.132 -26.046 1.00 85.44 108 ALA A O 1
ATOM 824 N N . ILE A 1 109 ? 3.919 -2.885 -24.321 1.00 84.38 109 ILE A N 1
ATOM 825 C CA . ILE A 1 109 ? 2.560 -3.433 -24.292 1.00 84.38 109 ILE A CA 1
ATOM 826 C C . ILE A 1 109 ? 1.740 -2.964 -25.485 1.00 84.38 109 ILE A C 1
ATOM 828 O O . ILE A 1 109 ? 1.175 -3.820 -26.160 1.00 84.38 109 ILE A O 1
ATOM 832 N N . LYS A 1 110 ? 1.696 -1.662 -25.793 1.00 82.44 110 LYS A N 1
ATOM 833 C CA . LYS A 1 110 ? 0.943 -1.164 -26.954 1.00 82.44 110 LYS A CA 1
ATOM 834 C C . LYS A 1 110 ? 1.530 -1.693 -28.271 1.00 82.44 110 LYS A C 1
ATOM 836 O O . LYS A 1 110 ? 0.762 -1.961 -29.183 1.00 82.44 110 LYS A O 1
ATOM 841 N N . THR A 1 111 ? 2.842 -1.957 -28.350 1.00 86.88 111 THR A N 1
ATOM 842 C CA . THR A 1 111 ? 3.451 -2.638 -29.516 1.00 86.88 111 THR A CA 1
ATOM 843 C C . THR A 1 111 ? 2.996 -4.094 -29.646 1.00 86.88 111 THR A C 1
ATOM 845 O O . THR A 1 111 ? 2.660 -4.541 -30.737 1.00 86.88 111 THR A O 1
ATOM 848 N N . LEU A 1 112 ? 3.000 -4.862 -28.550 1.00 84.19 112 LEU A N 1
ATOM 849 C CA . LEU A 1 112 ? 2.676 -6.292 -28.600 1.00 84.19 112 LEU A CA 1
ATOM 850 C C . LEU A 1 112 ? 1.165 -6.563 -28.651 1.00 84.19 112 LEU A C 1
ATOM 852 O O . LEU A 1 112 ? 0.748 -7.560 -29.239 1.00 84.19 112 LEU A O 1
ATOM 856 N N . LYS A 1 113 ? 0.364 -5.747 -27.954 1.00 81.88 113 LYS A N 1
ATOM 857 C CA . LYS A 1 113 ? -1.081 -5.915 -27.713 1.00 81.88 113 LYS A CA 1
ATOM 858 C C . LYS A 1 113 ? -1.755 -4.534 -27.513 1.00 81.88 113 LYS A C 1
ATOM 860 O O . LYS A 1 113 ? -2.040 -4.182 -26.366 1.00 81.88 113 LYS A O 1
ATOM 865 N N . PRO A 1 114 ? -2.041 -3.780 -28.598 1.00 85.62 114 PRO A N 1
ATOM 866 C CA . PRO A 1 114 ? -2.599 -2.417 -28.550 1.00 85.62 114 PRO A CA 1
ATOM 867 C C . PRO A 1 114 ? -3.847 -2.252 -27.667 1.00 85.62 114 PRO A C 1
ATOM 869 O O . PRO A 1 114 ? -3.935 -1.297 -26.900 1.00 85.62 114 PRO A O 1
ATOM 872 N N . GLU A 1 115 ? -4.755 -3.235 -27.709 1.00 85.00 115 GLU A N 1
ATOM 873 C CA . GLU A 1 115 ? -6.016 -3.301 -26.940 1.00 85.00 115 GLU A CA 1
ATOM 874 C C . GLU A 1 115 ? -5.843 -3.298 -25.407 1.00 85.00 115 GLU A C 1
ATOM 876 O O . GLU A 1 115 ? -6.804 -3.162 -24.644 1.00 85.00 115 GLU A O 1
ATOM 881 N N . CYS A 1 116 ? -4.624 -3.536 -24.918 1.00 83.00 116 CYS A N 1
ATOM 882 C CA . CYS A 1 116 ? -4.357 -3.579 -23.490 1.00 83.00 116 CYS A CA 1
ATOM 883 C C . CYS A 1 116 ? -4.482 -2.177 -22.888 1.00 83.00 116 CYS A C 1
ATOM 885 O O . CYS A 1 116 ? -3.785 -1.252 -23.308 1.00 83.00 116 CYS A O 1
ATOM 887 N N . HIS A 1 117 ? -5.331 -2.047 -21.871 1.00 86.00 117 HIS A N 1
ATOM 888 C CA . HIS A 1 117 ? -5.467 -0.807 -21.119 1.00 86.00 117 HIS A CA 1
ATOM 889 C C . HIS A 1 117 ? -4.310 -0.664 -20.121 1.00 86.00 117 HIS A C 1
ATOM 891 O O . HIS A 1 117 ? -3.893 -1.643 -19.485 1.00 86.00 117 HIS A O 1
ATOM 897 N N . ILE A 1 118 ? -3.797 0.557 -20.010 1.00 84.69 118 ILE A N 1
ATOM 898 C CA . ILE A 1 118 ? -2.647 0.954 -19.204 1.00 84.69 118 ILE A CA 1
ATOM 899 C C . ILE A 1 118 ? -3.090 2.080 -18.284 1.00 84.69 118 ILE A C 1
ATOM 901 O O . ILE A 1 118 ? -3.426 3.175 -18.741 1.00 84.69 118 ILE A O 1
ATOM 905 N N . ILE A 1 119 ? -3.063 1.800 -16.981 1.00 87.19 119 ILE A N 1
ATOM 906 C CA . ILE A 1 119 ? -3.440 2.767 -15.954 1.00 87.19 119 ILE A CA 1
ATOM 907 C C . ILE A 1 119 ? -2.188 3.200 -15.195 1.00 87.19 119 ILE A C 1
ATOM 909 O O . ILE A 1 119 ? -1.502 2.378 -14.575 1.00 87.19 119 ILE A O 1
ATOM 913 N N . GLY A 1 120 ? -1.894 4.499 -15.267 1.00 87.69 120 GLY A N 1
ATOM 914 C CA . GLY A 1 120 ? -0.897 5.153 -14.427 1.00 87.69 120 GLY A CA 1
ATOM 915 C C . GLY A 1 120 ? -1.464 5.421 -13.038 1.00 87.69 120 GLY A C 1
ATOM 916 O O . GLY A 1 120 ? -2.625 5.808 -12.906 1.00 87.69 120 GLY A O 1
ATOM 917 N N . ILE A 1 121 ? -0.656 5.196 -12.003 1.00 88.69 121 ILE A N 1
ATOM 918 C CA . ILE A 1 121 ? -1.077 5.380 -10.613 1.00 88.69 121 ILE A CA 1
ATOM 919 C C . ILE A 1 121 ? -0.064 6.273 -9.905 1.00 88.69 121 ILE A C 1
ATOM 921 O O . ILE A 1 121 ? 1.127 5.960 -9.866 1.00 88.69 121 ILE A O 1
ATOM 925 N N . GLU A 1 122 ? -0.556 7.374 -9.353 1.00 89.00 122 GLU A N 1
ATOM 926 C CA . GLU A 1 122 ? 0.213 8.369 -8.601 1.00 89.00 122 GLU A CA 1
ATOM 927 C C . GLU A 1 122 ? -0.290 8.461 -7.156 1.00 89.00 122 GLU A C 1
ATOM 929 O O . GLU A 1 122 ? -1.358 7.940 -6.823 1.00 89.00 122 GLU A O 1
ATOM 934 N N . THR A 1 123 ? 0.443 9.148 -6.282 1.00 91.06 123 THR A N 1
ATOM 935 C CA . THR A 1 123 ? -0.103 9.522 -4.972 1.00 91.06 123 THR A CA 1
ATOM 936 C C . THR A 1 123 ? -0.867 10.835 -5.070 1.00 91.06 123 THR A C 1
ATOM 938 O O . THR A 1 123 ? -0.564 11.701 -5.889 1.00 91.06 123 THR A O 1
ATOM 941 N N . GLU A 1 124 ? -1.845 11.026 -4.189 1.00 93.06 124 GLU A N 1
ATOM 942 C CA . GLU A 1 124 ? -2.503 12.329 -4.008 1.00 93.06 124 GLU A CA 1
ATOM 943 C C . GLU A 1 124 ? -1.519 13.398 -3.480 1.00 93.06 124 GLU A C 1
ATOM 945 O O . GLU A 1 124 ? -1.720 14.589 -3.693 1.00 93.06 124 GLU A O 1
ATOM 950 N N . THR A 1 125 ? -0.413 12.964 -2.863 1.00 90.50 125 THR A N 1
ATOM 951 C CA . THR A 1 125 ? 0.695 13.784 -2.343 1.00 90.50 125 THR A CA 1
ATOM 952 C C . THR A 1 125 ? 1.739 14.196 -3.396 1.00 90.50 125 THR A C 1
ATOM 954 O O . THR A 1 125 ? 2.565 15.064 -3.111 1.00 90.50 125 THR A O 1
ATOM 957 N N . CYS A 1 126 ? 1.734 13.590 -4.593 1.00 89.56 126 CYS A N 1
ATOM 958 C CA . CYS A 1 126 ? 2.647 13.888 -5.703 1.00 89.56 126 CYS A CA 1
ATOM 959 C C . CYS A 1 126 ? 2.067 13.400 -7.052 1.00 89.56 126 CYS A C 1
ATOM 961 O O . CYS A 1 126 ? 2.426 12.339 -7.560 1.00 89.56 126 CYS A O 1
ATOM 963 N N . ALA A 1 127 ? 1.174 14.194 -7.651 1.00 90.94 127 ALA A N 1
ATOM 964 C CA . ALA A 1 127 ? 0.521 13.890 -8.934 1.00 90.94 127 ALA A CA 1
ATOM 965 C C . ALA A 1 127 ? 1.197 14.603 -10.130 1.00 90.94 127 ALA A C 1
ATOM 967 O O . ALA A 1 127 ? 0.563 15.363 -10.875 1.00 90.94 127 ALA A O 1
ATOM 968 N N . SER A 1 128 ? 2.517 14.436 -10.281 1.00 90.25 128 SER A N 1
ATOM 969 C CA . SER A 1 128 ? 3.308 15.200 -11.259 1.00 90.25 128 SER A CA 1
ATOM 970 C C . SER A 1 128 ? 3.035 14.804 -12.716 1.00 90.25 128 SER A C 1
ATOM 972 O O . SER A 1 128 ? 3.089 15.664 -13.599 1.00 90.25 128 SER A O 1
ATOM 974 N N . PHE A 1 129 ? 2.681 13.545 -12.986 1.00 87.88 129 PHE A N 1
ATOM 975 C CA . PHE A 1 129 ? 2.328 13.038 -14.315 1.00 87.88 129 PHE A CA 1
ATOM 976 C C . PHE A 1 129 ? 0.964 13.540 -14.777 1.00 87.88 129 PHE A C 1
ATOM 978 O O . PHE A 1 129 ? 0.848 14.024 -15.904 1.00 87.88 129 PHE A O 1
ATOM 985 N N . THR A 1 130 ? -0.038 13.522 -13.899 1.00 90.31 130 THR A N 1
ATOM 986 C CA . THR A 1 130 ? -1.352 14.133 -14.143 1.00 90.31 130 THR A CA 1
ATOM 987 C C . THR A 1 130 ? -1.204 15.612 -14.502 1.00 90.31 130 THR A C 1
ATOM 989 O O . THR A 1 130 ? -1.751 16.075 -15.507 1.00 90.31 130 THR A O 1
ATOM 992 N N . ALA A 1 131 ? -0.409 16.350 -13.721 1.00 92.62 131 ALA A N 1
ATOM 993 C CA . ALA A 1 131 ? -0.165 17.769 -13.950 1.00 92.62 131 ALA A CA 1
ATOM 994 C C . ALA A 1 131 ? 0.598 18.030 -15.268 1.00 92.62 131 ALA A C 1
ATOM 996 O O . ALA A 1 131 ? 0.223 18.913 -16.038 1.00 92.62 131 ALA A O 1
ATOM 997 N N . ALA A 1 132 ? 1.617 17.221 -15.578 1.00 92.31 132 ALA A N 1
ATOM 998 C CA . ALA A 1 132 ? 2.404 17.356 -16.804 1.00 92.31 132 ALA A CA 1
ATOM 999 C C . ALA A 1 132 ? 1.642 16.968 -18.087 1.00 92.31 132 ALA A C 1
ATOM 1001 O O . ALA A 1 132 ? 1.891 17.565 -19.135 1.00 92.31 132 ALA A O 1
ATOM 1002 N N . ILE A 1 133 ? 0.701 16.011 -18.030 1.00 90.50 133 ILE A N 1
ATOM 1003 C CA . ILE A 1 133 ? -0.222 15.748 -19.150 1.00 90.50 133 ILE A CA 1
ATOM 1004 C C . ILE A 1 133 ? -1.124 16.962 -19.377 1.00 90.50 133 ILE A C 1
ATOM 1006 O O . ILE A 1 133 ? -1.237 17.421 -20.512 1.00 90.50 133 ILE A O 1
ATOM 1010 N N . LYS A 1 134 ? -1.731 17.504 -18.312 1.00 93.75 134 LYS A N 1
ATOM 1011 C CA . LYS A 1 134 ? -2.650 18.651 -18.400 1.00 93.75 134 LYS A CA 1
ATOM 1012 C C . LYS A 1 134 ? -1.989 19.882 -19.035 1.00 93.75 134 LYS A C 1
ATOM 1014 O O . LYS A 1 134 ? -2.610 20.549 -19.853 1.00 93.75 134 LYS A O 1
ATOM 1019 N N . GLU A 1 135 ? -0.736 20.153 -18.679 1.00 94.25 135 GLU A N 1
ATOM 1020 C CA . GLU A 1 135 ? 0.058 21.273 -19.209 1.00 94.25 135 GLU A CA 1
ATOM 1021 C C . GLU A 1 135 ? 0.766 20.962 -20.544 1.00 94.25 135 GLU A C 1
ATOM 1023 O O . GLU A 1 135 ? 1.424 21.836 -21.111 1.00 94.25 135 GLU A O 1
ATOM 1028 N N . GLY A 1 136 ? 0.705 19.717 -21.033 1.00 92.06 136 GLY A N 1
ATOM 1029 C CA . GLY A 1 136 ? 1.404 19.260 -22.242 1.00 92.06 136 GLY A CA 1
ATOM 1030 C C . GLY A 1 136 ? 2.940 19.260 -22.153 1.00 92.06 136 GLY A C 1
ATOM 1031 O O . GLY A 1 136 ? 3.618 19.051 -23.162 1.00 92.06 136 GLY A O 1
ATOM 1032 N N . ARG A 1 137 ? 3.514 19.504 -20.969 1.00 92.44 137 ARG A N 1
ATOM 1033 C CA . ARG A 1 137 ? 4.959 19.661 -20.729 1.00 92.44 137 ARG A CA 1
ATOM 1034 C C . ARG A 1 137 ? 5.316 19.277 -19.288 1.00 92.44 137 ARG A C 1
ATOM 1036 O O . ARG A 1 137 ? 4.465 19.395 -18.408 1.00 92.44 137 ARG A O 1
ATOM 1043 N N . PRO A 1 138 ? 6.573 18.896 -18.997 1.00 91.75 138 PRO A N 1
ATOM 1044 C CA . PRO A 1 138 ? 7.026 18.730 -17.622 1.00 91.75 138 PRO A CA 1
ATOM 1045 C C . PRO A 1 138 ? 6.847 20.023 -16.821 1.00 91.75 138 PRO A C 1
ATOM 1047 O O . PRO A 1 138 ? 7.351 21.079 -17.212 1.00 91.75 138 PRO A O 1
ATOM 1050 N N . ILE A 1 139 ? 6.157 19.920 -15.690 1.00 92.38 139 ILE A N 1
ATOM 1051 C CA . ILE A 1 139 ? 6.043 20.975 -14.684 1.00 92.38 139 ILE A CA 1
ATOM 1052 C C . ILE A 1 139 ? 6.455 20.434 -13.317 1.00 92.38 139 ILE A C 1
ATOM 1054 O O . ILE A 1 139 ? 6.435 19.224 -13.090 1.00 92.38 139 ILE A O 1
ATOM 1058 N N . ALA A 1 140 ? 6.857 21.338 -12.426 1.00 91.94 140 ALA A N 1
ATOM 1059 C CA . ALA A 1 140 ? 7.038 21.026 -11.018 1.00 91.94 140 ALA A CA 1
ATOM 1060 C C . ALA A 1 140 ? 5.690 21.132 -10.294 1.00 91.94 140 ALA A C 1
ATOM 1062 O O . ALA A 1 140 ? 4.983 22.124 -10.467 1.00 91.94 140 ALA A O 1
ATOM 1063 N N . VAL A 1 141 ? 5.356 20.125 -9.492 1.00 90.56 141 VAL A N 1
ATOM 1064 C CA . VAL A 1 141 ? 4.242 20.164 -8.535 1.00 90.56 141 VAL A CA 1
ATOM 1065 C C . VAL A 1 141 ? 4.779 20.269 -7.112 1.00 90.56 141 VAL A C 1
ATOM 1067 O O . VAL A 1 141 ? 5.910 19.863 -6.839 1.00 90.56 141 VAL A O 1
ATOM 1070 N N . GLU A 1 142 ? 3.961 20.788 -6.200 1.00 90.69 142 GLU A N 1
ATOM 1071 C CA . GLU A 1 142 ? 4.228 20.663 -4.768 1.00 90.69 142 GLU A CA 1
ATOM 1072 C C . GLU A 1 142 ? 4.138 19.193 -4.340 1.00 90.69 142 GLU A C 1
ATOM 1074 O O . GLU A 1 142 ? 3.343 18.419 -4.878 1.00 90.69 142 GLU A O 1
ATOM 1079 N N . THR A 1 143 ? 4.978 18.801 -3.381 1.00 87.69 143 THR A N 1
ATOM 1080 C CA . THR A 1 143 ? 5.078 17.415 -2.908 1.00 87.69 143 THR A CA 1
ATOM 1081 C C . THR A 1 143 ? 5.233 17.367 -1.402 1.00 87.69 143 THR A C 1
ATOM 1083 O O . THR A 1 143 ? 6.099 18.050 -0.851 1.00 87.69 143 THR A O 1
ATOM 1086 N N . SER A 1 144 ? 4.451 16.516 -0.745 1.00 88.88 144 SER A N 1
ATOM 1087 C CA . SER A 1 144 ? 4.577 16.228 0.685 1.00 88.88 144 SER A CA 1
ATOM 1088 C C . SER A 1 144 ? 5.188 14.841 0.933 1.00 88.88 144 SER A C 1
ATOM 1090 O O . SER A 1 144 ? 5.481 14.089 0.004 1.00 88.88 144 SER A O 1
ATOM 1092 N N . SER A 1 145 ? 5.437 14.514 2.204 1.00 88.31 145 SER A N 1
ATOM 1093 C CA . SER A 1 145 ? 5.938 13.192 2.598 1.00 88.31 145 SER A CA 1
ATOM 1094 C C . SER A 1 145 ? 4.907 12.095 2.305 1.00 88.31 145 SER A C 1
ATOM 1096 O O . SER A 1 145 ? 3.713 12.288 2.535 1.00 88.31 145 SER A O 1
ATOM 1098 N N . THR A 1 146 ? 5.373 10.936 1.836 1.00 88.25 146 THR A N 1
ATOM 1099 C CA . THR A 1 146 ? 4.532 9.813 1.400 1.00 88.25 146 THR A CA 1
ATOM 1100 C C . THR A 1 146 ? 5.170 8.460 1.728 1.00 88.25 146 THR A C 1
ATOM 1102 O O . THR A 1 146 ? 6.394 8.322 1.737 1.00 88.25 146 THR A O 1
ATOM 1105 N N . LEU A 1 147 ? 4.336 7.449 1.992 1.00 89.81 147 LEU A N 1
ATOM 1106 C CA . LEU A 1 147 ? 4.725 6.037 2.105 1.00 89.81 147 LEU A CA 1
ATOM 1107 C C . LEU A 1 147 ? 5.182 5.452 0.764 1.00 89.81 147 LEU A C 1
ATOM 1109 O O . LEU A 1 147 ? 5.953 4.493 0.733 1.00 89.81 147 LEU A O 1
ATOM 1113 N N . ALA A 1 148 ? 4.705 6.018 -0.343 1.00 86.44 148 ALA A N 1
ATOM 1114 C CA . ALA A 1 148 ? 5.212 5.748 -1.675 1.00 86.44 148 ALA A CA 1
ATOM 1115 C C . ALA A 1 148 ? 6.219 6.835 -2.059 1.00 86.44 148 ALA A C 1
ATOM 1117 O O . ALA A 1 148 ? 6.035 7.543 -3.046 1.00 86.44 148 ALA A O 1
ATOM 1118 N N . ASP A 1 149 ? 7.316 6.925 -1.299 1.00 84.31 149 ASP A N 1
ATOM 1119 C CA . ASP A 1 149 ? 8.501 7.724 -1.642 1.00 84.31 149 ASP A CA 1
ATOM 1120 C C . ASP A 1 149 ? 8.905 7.504 -3.109 1.00 84.31 149 ASP A C 1
ATOM 1122 O O . ASP A 1 149 ? 9.222 8.455 -3.819 1.00 84.31 149 ASP A O 1
ATOM 1126 N N . GLY A 1 150 ? 8.741 6.264 -3.589 1.00 78.12 150 GLY A N 1
ATOM 1127 C CA . GLY A 1 150 ? 8.834 5.837 -4.977 1.00 78.12 150 GLY A CA 1
ATOM 1128 C C . GLY A 1 150 ? 8.204 6.797 -6.009 1.00 78.12 150 GLY A C 1
ATOM 1129 O O . GLY A 1 150 ? 8.727 6.974 -7.111 1.00 78.12 150 GLY A O 1
ATOM 1130 N N . LEU A 1 151 ? 7.114 7.453 -5.635 1.00 82.12 151 LEU A N 1
ATOM 1131 C CA . LEU A 1 151 ? 6.308 8.324 -6.481 1.00 82.12 151 LEU A CA 1
ATOM 1132 C C . LEU A 1 151 ? 6.555 9.814 -6.226 1.00 82.12 151 LEU A C 1
ATOM 1134 O O . LEU A 1 151 ? 6.080 10.627 -7.011 1.00 82.12 151 LEU A O 1
ATOM 1138 N N . ALA A 1 152 ? 7.334 10.177 -5.200 1.00 86.56 152 ALA A N 1
ATOM 1139 C CA . ALA A 1 152 ? 7.631 11.552 -4.785 1.00 86.56 152 ALA A CA 1
ATOM 1140 C C . ALA A 1 152 ? 8.618 12.271 -5.732 1.00 86.56 152 ALA A C 1
ATOM 1142 O O . ALA A 1 152 ? 9.661 12.788 -5.323 1.00 86.56 152 ALA A O 1
ATOM 1143 N N . VAL A 1 153 ? 8.306 12.286 -7.028 1.00 86.62 153 VAL A N 1
ATOM 1144 C CA . VAL A 1 153 ? 9.088 12.950 -8.070 1.00 86.62 153 VAL A CA 1
ATOM 1145 C C . VAL A 1 153 ? 8.320 14.194 -8.534 1.00 86.62 153 VAL A C 1
ATOM 1147 O O . VAL A 1 153 ? 7.402 14.061 -9.346 1.00 86.62 153 VAL A O 1
ATOM 1150 N N . PRO A 1 154 ? 8.691 15.413 -8.087 1.00 88.12 154 PRO A N 1
ATOM 1151 C CA . PRO A 1 154 ? 7.926 16.635 -8.360 1.00 88.12 154 PRO A CA 1
ATOM 1152 C C . PRO A 1 154 ? 7.880 17.020 -9.843 1.00 88.12 154 PRO A C 1
ATOM 1154 O O . PRO A 1 154 ? 7.041 17.824 -10.230 1.00 88.12 154 PRO A O 1
ATOM 1157 N N . THR A 1 155 ? 8.768 16.482 -10.687 1.00 90.06 155 THR A N 1
ATOM 1158 C CA . THR A 1 155 ? 8.835 16.803 -12.121 1.00 90.06 155 THR A CA 1
ATOM 1159 C C . THR A 1 155 ? 9.080 15.555 -12.962 1.00 90.06 155 THR A C 1
ATOM 1161 O O . THR A 1 155 ? 10.067 14.839 -12.791 1.00 90.06 155 THR A O 1
ATOM 1164 N N . VAL A 1 156 ? 8.182 15.314 -13.913 1.00 87.12 156 VAL A N 1
ATOM 1165 C CA . VAL A 1 156 ? 8.219 14.177 -14.841 1.00 87.12 156 VAL A CA 1
ATOM 1166 C C . VAL A 1 156 ? 9.409 14.280 -15.798 1.00 87.12 156 VAL A C 1
ATOM 1168 O O . VAL A 1 156 ? 9.748 15.362 -16.276 1.00 87.12 156 VAL A O 1
ATOM 1171 N N . GLY A 1 157 ? 10.024 13.150 -16.153 1.00 86.75 157 GLY A N 1
ATOM 1172 C CA . GLY A 1 157 ? 11.043 13.127 -17.203 1.00 86.75 157 GLY A CA 1
ATOM 1173 C C . GLY A 1 157 ? 10.432 13.435 -18.573 1.00 86.75 157 GLY A C 1
ATOM 1174 O O . GLY A 1 157 ? 9.512 12.743 -19.001 1.00 86.75 157 GLY A O 1
ATOM 1175 N N . GLY A 1 158 ? 10.957 14.428 -19.301 1.00 87.75 158 GLY A N 1
ATOM 1176 C CA . GLY A 1 158 ? 10.393 14.858 -20.593 1.00 87.75 158 GLY A CA 1
ATOM 1177 C C . GLY A 1 158 ? 10.272 13.738 -21.636 1.00 87.75 158 GLY A C 1
ATOM 1178 O O . GLY A 1 158 ? 9.246 13.627 -22.306 1.00 87.75 158 GLY A O 1
ATOM 1179 N N . ASN A 1 159 ? 11.265 12.845 -21.710 1.00 88.81 159 ASN A N 1
ATOM 1180 C CA . ASN A 1 159 ? 11.210 11.657 -22.571 1.00 88.81 159 ASN A CA 1
ATOM 1181 C C . ASN A 1 159 ? 10.103 10.683 -22.134 1.00 88.81 159 ASN A C 1
ATOM 1183 O O . ASN A 1 159 ? 9.393 10.141 -22.981 1.00 88.81 159 ASN A O 1
ATOM 1187 N N . SER A 1 160 ? 9.929 10.488 -20.824 1.00 86.44 160 SER A N 1
ATOM 1188 C CA . SER A 1 160 ? 8.884 9.633 -20.256 1.00 86.44 160 SER A CA 1
ATOM 1189 C C . SER A 1 160 ? 7.491 10.177 -20.556 1.00 86.44 160 SER A C 1
ATOM 1191 O O . SER A 1 160 ? 6.635 9.420 -21.003 1.00 86.44 160 SER A O 1
ATOM 1193 N N . LEU A 1 161 ? 7.282 11.488 -20.377 1.00 89.19 161 LEU A N 1
ATOM 1194 C CA . LEU A 1 161 ? 6.028 12.167 -20.709 1.00 89.19 161 LEU A CA 1
ATOM 1195 C C . LEU A 1 161 ? 5.704 12.001 -22.197 1.00 89.19 161 LEU A C 1
ATOM 1197 O O . LEU A 1 161 ? 4.652 11.468 -22.537 1.00 89.19 161 LEU A O 1
ATOM 1201 N N . LYS A 1 162 ? 6.640 12.372 -23.081 1.00 91.62 162 LYS A N 1
ATOM 1202 C CA . LYS A 1 162 ? 6.459 12.296 -24.539 1.00 91.62 162 LYS A CA 1
ATOM 1203 C C . LYS A 1 162 ? 6.186 10.871 -25.039 1.00 91.62 162 LYS A C 1
ATOM 1205 O O . LYS A 1 162 ? 5.454 10.704 -26.008 1.00 91.62 162 LYS A O 1
ATOM 1210 N N . THR A 1 163 ? 6.770 9.861 -24.393 1.00 89.12 163 THR A N 1
ATOM 1211 C CA . THR A 1 163 ? 6.593 8.449 -24.775 1.00 89.12 163 THR A CA 1
ATOM 1212 C C . THR A 1 163 ? 5.295 7.861 -24.226 1.00 89.12 163 THR A C 1
ATOM 1214 O O . THR A 1 163 ? 4.582 7.183 -24.957 1.00 89.12 163 THR A O 1
ATOM 1217 N N . ALA A 1 164 ? 4.990 8.092 -22.944 1.00 86.44 164 ALA A N 1
ATOM 1218 C CA . ALA A 1 164 ? 3.905 7.394 -22.261 1.00 86.44 164 ALA A CA 1
ATOM 1219 C C . ALA A 1 164 ? 2.554 8.113 -22.349 1.00 86.44 164 ALA A C 1
ATOM 1221 O O . ALA A 1 164 ? 1.539 7.433 -22.430 1.00 86.44 164 ALA A O 1
ATOM 1222 N N . ALA A 1 165 ? 2.513 9.452 -22.370 1.00 88.81 165 ALA A N 1
ATOM 1223 C CA . ALA A 1 165 ? 1.255 10.207 -22.396 1.00 88.81 165 ALA A CA 1
ATOM 1224 C C . ALA A 1 165 ? 0.265 9.768 -23.502 1.00 88.81 165 ALA A C 1
ATOM 1226 O O . ALA A 1 165 ? -0.897 9.562 -23.164 1.00 88.81 165 ALA A O 1
ATOM 1227 N N . PRO A 1 166 ? 0.666 9.535 -24.773 1.00 92.38 166 PRO A N 1
ATOM 1228 C CA . PRO A 1 166 ? -0.264 9.056 -25.806 1.00 92.38 166 PRO A CA 1
ATOM 1229 C C . PRO A 1 166 ? -0.620 7.559 -25.696 1.00 92.38 166 PRO A C 1
ATOM 1231 O O . PRO A 1 166 ? -1.395 7.059 -26.505 1.00 92.38 166 PRO A O 1
ATOM 1234 N N . MET A 1 167 ? -0.028 6.824 -24.749 1.00 88.62 167 MET A N 1
ATOM 1235 C CA . MET A 1 167 ? -0.214 5.377 -24.558 1.00 88.62 167 MET A CA 1
ATOM 1236 C C . MET A 1 167 ? -0.910 5.013 -23.238 1.00 88.62 167 MET A C 1
ATOM 1238 O O . MET A 1 167 ? -1.184 3.834 -23.011 1.00 88.62 167 MET A O 1
ATOM 1242 N N . ILE A 1 168 ? -1.143 5.989 -22.358 1.00 84.06 168 ILE A N 1
ATOM 1243 C CA . ILE A 1 168 ? -1.823 5.809 -21.074 1.00 84.06 168 ILE A CA 1
ATOM 1244 C C . ILE A 1 168 ? -3.314 6.069 -21.284 1.00 84.06 168 ILE A C 1
ATOM 1246 O O . ILE A 1 168 ? -3.700 7.152 -21.712 1.00 84.06 168 ILE A O 1
ATOM 1250 N N . ASP A 1 169 ? -4.146 5.083 -20.957 1.00 84.88 169 ASP A N 1
ATOM 1251 C CA . ASP A 1 169 ? -5.597 5.169 -21.149 1.00 84.88 169 ASP A CA 1
ATOM 1252 C C . ASP A 1 169 ? -6.287 5.883 -19.966 1.00 84.88 169 ASP A C 1
ATOM 1254 O O . ASP A 1 169 ? -7.336 6.500 -20.133 1.00 84.88 169 ASP A O 1
ATOM 1258 N N . GLN A 1 170 ? -5.690 5.829 -18.767 1.00 85.88 170 GLN A N 1
ATOM 1259 C CA . GLN A 1 170 ? -6.171 6.529 -17.570 1.00 85.88 170 GLN A CA 1
ATOM 1260 C C . GLN A 1 170 ? -5.017 6.816 -16.591 1.00 85.88 170 GLN A C 1
ATOM 1262 O O . GLN A 1 170 ? -4.109 5.998 -16.441 1.00 85.88 170 GLN A O 1
ATOM 1267 N N . ILE A 1 171 ? -5.080 7.937 -15.864 1.00 86.62 171 ILE A N 1
ATOM 1268 C CA . ILE A 1 171 ? -4.293 8.147 -14.637 1.00 86.62 171 ILE A CA 1
ATOM 1269 C C . ILE A 1 171 ? -5.241 8.292 -13.449 1.00 86.62 171 ILE A C 1
ATOM 1271 O O . ILE A 1 171 ? -6.299 8.913 -13.558 1.00 86.62 171 ILE A O 1
ATOM 1275 N N . ILE A 1 172 ? -4.863 7.692 -12.323 1.00 87.88 172 ILE A N 1
ATOM 1276 C CA . ILE A 1 172 ? -5.561 7.794 -11.041 1.00 87.88 172 ILE A CA 1
ATOM 1277 C C . ILE A 1 172 ? -4.569 8.102 -9.923 1.00 87.88 172 ILE A C 1
ATOM 1279 O O . ILE A 1 172 ? -3.428 7.647 -9.937 1.00 87.88 172 ILE A O 1
ATOM 1283 N N . THR A 1 173 ? -5.027 8.842 -8.923 1.00 90.88 173 THR A N 1
ATOM 1284 C CA . THR A 1 173 ? -4.287 9.073 -7.681 1.00 90.88 173 THR A CA 1
ATOM 1285 C C . THR A 1 173 ? -4.769 8.117 -6.585 1.00 90.88 173 THR A C 1
ATOM 1287 O O . THR A 1 173 ? -5.897 7.619 -6.653 1.00 90.88 173 THR A O 1
ATOM 1290 N N . VAL A 1 174 ? -3.964 7.862 -5.554 1.00 91.56 174 VAL A N 1
ATOM 1291 C CA . VAL A 1 174 ? -4.362 7.123 -4.337 1.00 91.56 174 VAL A CA 1
ATOM 1292 C C . VAL A 1 174 ? -3.885 7.828 -3.062 1.00 91.56 174 VAL A C 1
ATOM 1294 O O . VAL A 1 174 ? -2.849 8.497 -3.072 1.00 91.56 174 VAL A O 1
ATOM 1297 N N . SER A 1 175 ? -4.640 7.675 -1.970 1.00 95.56 175 SER A N 1
ATOM 1298 C CA . SER A 1 175 ? -4.338 8.284 -0.670 1.00 95.56 175 SER A CA 1
ATOM 1299 C C . SER A 1 175 ? -3.356 7.442 0.155 1.00 95.56 175 SER A C 1
ATOM 1301 O O . SER A 1 175 ? -3.309 6.215 0.039 1.00 95.56 175 SER A O 1
ATOM 1303 N N . GLU A 1 176 ? -2.604 8.095 1.044 1.00 95.06 176 GLU A N 1
ATOM 1304 C CA . GLU A 1 176 ? -1.631 7.456 1.950 1.00 95.06 176 GLU A CA 1
ATOM 1305 C C . GLU A 1 176 ? -2.244 6.334 2.806 1.00 95.06 176 GLU A C 1
ATOM 1307 O O . GLU A 1 176 ? -1.614 5.302 3.042 1.00 95.06 176 GLU A O 1
ATOM 1312 N N . GLU A 1 177 ? -3.492 6.517 3.237 1.00 95.25 177 GLU A N 1
ATOM 1313 C CA . GLU A 1 177 ? -4.272 5.547 4.011 1.00 95.25 177 GLU A CA 1
ATOM 1314 C C . GLU A 1 177 ? -4.469 4.232 3.251 1.00 95.25 177 GLU A C 1
ATOM 1316 O O . GLU A 1 177 ? -4.242 3.145 3.788 1.00 95.25 177 GLU A O 1
ATOM 1321 N N . VAL A 1 178 ? -4.843 4.316 1.970 1.00 96.38 178 VAL A N 1
ATOM 1322 C CA . VAL A 1 178 ? -5.093 3.121 1.158 1.00 96.38 178 VAL A CA 1
ATOM 1323 C C . VAL A 1 178 ? -3.782 2.492 0.675 1.00 96.38 178 VAL A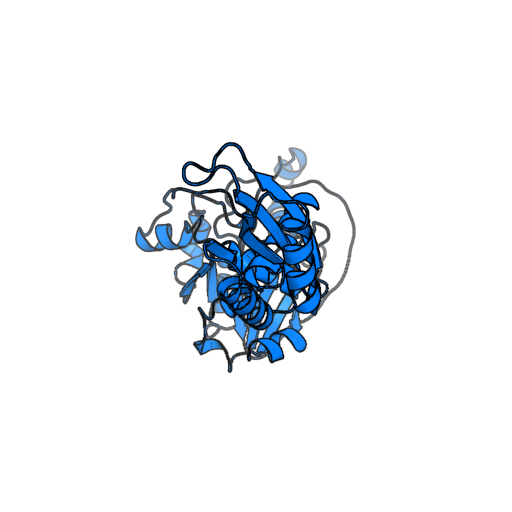 C 1
ATOM 1325 O O . VAL A 1 178 ? -3.719 1.272 0.508 1.00 96.38 178 VAL A O 1
ATOM 1328 N N . ILE A 1 179 ? -2.699 3.268 0.541 1.00 96.12 179 ILE A N 1
ATOM 1329 C CA . ILE A 1 179 ? -1.343 2.722 0.348 1.00 96.12 179 ILE A CA 1
ATOM 1330 C C . ILE A 1 179 ? -0.935 1.882 1.568 1.00 96.12 179 ILE A C 1
ATOM 1332 O O . ILE A 1 179 ? -0.524 0.733 1.395 1.00 96.12 179 ILE A O 1
ATOM 1336 N N . ALA A 1 180 ? -1.118 2.395 2.790 1.00 97.44 180 ALA A N 1
ATOM 1337 C CA . ALA A 1 180 ? -0.827 1.662 4.026 1.00 97.44 180 ALA A CA 1
ATOM 1338 C C . ALA A 1 180 ? -1.639 0.357 4.133 1.00 97.44 180 ALA A C 1
ATOM 1340 O O . ALA A 1 180 ? -1.073 -0.716 4.355 1.00 97.44 180 ALA A O 1
ATOM 1341 N N . LEU A 1 181 ? -2.952 0.424 3.880 1.00 96.94 181 LEU A N 1
ATOM 1342 C CA . LEU A 1 181 ? -3.825 -0.754 3.842 1.00 96.94 181 LEU A CA 1
ATOM 1343 C C . LEU A 1 181 ? -3.407 -1.759 2.749 1.00 96.94 181 LEU A C 1
ATOM 1345 O O . LEU A 1 181 ? -3.498 -2.970 2.947 1.00 96.94 181 LEU A O 1
ATOM 1349 N N . SER A 1 182 ? -2.892 -1.287 1.611 1.00 97.12 182 SER A N 1
ATOM 1350 C CA . SER A 1 182 ? -2.403 -2.155 0.529 1.00 97.12 182 SER A CA 1
ATOM 1351 C C . SER A 1 182 ? -1.114 -2.885 0.890 1.00 97.12 182 SER A C 1
ATOM 1353 O O . SER A 1 182 ? -0.999 -4.077 0.603 1.00 97.12 182 SER A O 1
ATOM 1355 N N . ILE A 1 183 ? -0.168 -2.204 1.549 1.00 97.50 183 ILE A N 1
ATOM 1356 C CA . ILE A 1 183 ? 1.042 -2.830 2.107 1.00 97.50 183 ILE A CA 1
ATOM 1357 C C . ILE A 1 183 ? 0.626 -3.931 3.093 1.00 97.50 183 ILE A C 1
ATOM 1359 O O . ILE A 1 183 ? 1.059 -5.076 2.953 1.00 97.50 183 ILE A O 1
ATOM 1363 N N . LEU A 1 184 ? -0.278 -3.615 4.028 1.00 97.38 184 LEU A N 1
ATOM 1364 C CA . LEU A 1 184 ? -0.793 -4.568 5.013 1.00 97.38 184 LEU A CA 1
ATOM 1365 C C . LEU A 1 184 ? -1.414 -5.806 4.343 1.00 97.38 184 LEU A C 1
ATOM 1367 O O . LEU A 1 184 ? -1.040 -6.930 4.669 1.00 97.38 184 LEU A O 1
ATOM 1371 N N . ARG A 1 185 ? -2.280 -5.625 3.340 1.00 96.75 185 ARG A N 1
ATOM 1372 C CA . ARG A 1 185 ? -2.917 -6.741 2.617 1.00 96.75 185 ARG A CA 1
ATOM 1373 C C . ARG A 1 185 ? -1.933 -7.595 1.813 1.00 96.75 185 ARG A C 1
ATOM 1375 O O . ARG A 1 185 ? -2.117 -8.810 1.737 1.00 96.75 185 ARG A O 1
ATOM 1382 N N . LEU A 1 186 ? -0.877 -7.009 1.245 1.00 97.19 186 LEU A N 1
ATOM 1383 C CA . LEU A 1 186 ? 0.177 -7.767 0.554 1.00 97.19 186 LEU A CA 1
ATOM 1384 C C . LEU A 1 186 ? 1.023 -8.600 1.532 1.00 97.19 186 LEU A C 1
ATOM 1386 O O . LEU A 1 186 ? 1.387 -9.731 1.207 1.00 97.19 186 LEU A O 1
ATOM 1390 N N . ILE A 1 187 ? 1.258 -8.103 2.748 1.00 97.00 187 ILE A N 1
ATOM 1391 C CA . ILE A 1 187 ? 1.938 -8.850 3.819 1.00 97.00 187 ILE A CA 1
ATOM 1392 C C . ILE A 1 187 ? 1.038 -9.965 4.367 1.00 97.00 187 ILE A C 1
ATOM 1394 O O . ILE A 1 187 ? 1.480 -11.104 4.517 1.00 97.00 187 ILE A O 1
ATOM 1398 N N . GLU A 1 188 ? -0.232 -9.667 4.644 1.00 95.69 188 GLU A N 1
ATOM 1399 C CA . GLU A 1 188 ? -1.184 -10.622 5.219 1.00 95.69 188 GLU A CA 1
ATOM 1400 C C . GLU A 1 188 ? -1.504 -11.774 4.266 1.00 95.69 188 GLU A C 1
ATOM 1402 O O . GLU A 1 188 ? -1.545 -12.927 4.700 1.00 95.69 188 GLU A O 1
ATOM 1407 N N . VAL A 1 189 ? -1.704 -11.476 2.980 1.00 96.00 189 VAL A N 1
ATOM 1408 C CA . VAL A 1 189 ? -2.256 -12.430 2.010 1.00 96.00 189 VAL A CA 1
ATOM 1409 C C . VAL A 1 189 ? -1.184 -12.992 1.076 1.00 96.00 189 VAL A C 1
ATOM 1411 O O . VAL A 1 189 ? -1.016 -14.204 0.997 1.00 96.00 189 VAL A O 1
ATOM 1414 N N . GLU A 1 190 ? -0.399 -12.138 0.413 1.00 94.94 190 GLU A N 1
ATOM 1415 C CA . GLU A 1 190 ? 0.649 -12.576 -0.530 1.00 94.94 190 GLU A CA 1
ATOM 1416 C C . GLU A 1 190 ? 1.989 -12.917 0.144 1.00 94.94 190 GLU A C 1
ATOM 1418 O O . GLU A 1 190 ? 2.912 -13.375 -0.536 1.00 94.94 190 GLU A O 1
ATOM 1423 N N . LYS A 1 191 ? 2.116 -12.665 1.457 1.00 96.00 191 LYS A N 1
ATOM 1424 C CA . LYS A 1 191 ? 3.374 -12.730 2.227 1.00 96.00 191 LYS A CA 1
ATOM 1425 C C . LYS A 1 191 ? 4.503 -11.917 1.572 1.00 96.00 191 LYS A C 1
ATOM 1427 O O . LYS A 1 191 ? 5.674 -12.287 1.626 1.00 96.00 191 LYS A O 1
ATOM 1432 N N . ALA A 1 192 ? 4.135 -10.809 0.928 1.00 95.12 192 ALA A N 1
ATOM 1433 C CA . ALA A 1 192 ? 5.025 -9.957 0.157 1.00 95.12 192 ALA A CA 1
ATOM 1434 C C . ALA A 1 192 ? 5.289 -8.644 0.903 1.00 95.12 192 ALA A C 1
ATOM 1436 O O . ALA A 1 192 ? 4.383 -7.834 1.088 1.00 95.12 192 ALA A O 1
ATOM 1437 N N . VAL A 1 193 ? 6.545 -8.420 1.290 1.00 96.06 193 VAL A N 1
ATOM 1438 C CA . VAL A 1 193 ? 7.010 -7.121 1.791 1.00 96.06 193 VAL A CA 1
ATOM 1439 C C . VAL A 1 193 ? 7.320 -6.238 0.583 1.00 96.06 193 VAL A C 1
ATOM 1441 O O . VAL A 1 193 ? 8.194 -6.565 -0.221 1.00 96.06 193 VAL A O 1
ATOM 1444 N N . VAL A 1 194 ? 6.575 -5.142 0.436 1.00 92.75 194 VAL A N 1
ATOM 1445 C CA . VAL A 1 194 ? 6.715 -4.181 -0.667 1.00 92.75 194 VAL A CA 1
ATOM 1446 C C . VAL A 1 194 ? 6.870 -2.756 -0.141 1.00 92.75 194 VAL A C 1
ATOM 1448 O O . VAL A 1 194 ? 6.367 -2.419 0.929 1.00 92.75 194 VAL A O 1
ATOM 1451 N N . GLU A 1 195 ? 7.542 -1.910 -0.918 1.00 91.88 195 GLU A N 1
ATOM 1452 C CA . GLU A 1 195 ? 7.536 -0.454 -0.725 1.00 91.88 195 GLU A CA 1
ATOM 1453 C C . GLU A 1 195 ? 6.144 0.132 -1.056 1.00 91.88 195 GLU A C 1
ATOM 1455 O O . GLU A 1 195 ? 5.378 -0.476 -1.813 1.00 91.88 195 GLU A O 1
ATOM 1460 N N . GLY A 1 196 ? 5.809 1.333 -0.566 1.00 91.38 196 GLY A N 1
ATOM 1461 C CA . GLY A 1 196 ? 4.489 1.928 -0.829 1.00 91.38 196 GLY A CA 1
ATOM 1462 C C . GLY A 1 196 ? 4.200 2.145 -2.314 1.00 91.38 196 GLY A C 1
ATOM 1463 O O . GLY A 1 196 ? 3.081 1.905 -2.766 1.00 91.38 196 GLY A O 1
ATOM 1464 N N . ALA A 1 197 ? 5.220 2.476 -3.111 1.00 88.81 197 ALA A N 1
ATOM 1465 C CA . ALA A 1 197 ? 5.081 2.557 -4.563 1.00 88.81 197 ALA A CA 1
ATOM 1466 C C . ALA A 1 197 ? 4.788 1.197 -5.217 1.00 88.81 197 ALA A C 1
ATOM 1468 O O . ALA A 1 197 ? 4.022 1.131 -6.174 1.00 88.81 197 ALA A O 1
ATOM 1469 N N . GLY A 1 198 ? 5.298 0.096 -4.660 1.00 89.44 198 GLY A N 1
ATOM 1470 C CA . GLY A 1 198 ? 4.937 -1.253 -5.093 1.00 89.44 198 GLY A CA 1
ATOM 1471 C C . GLY A 1 198 ? 3.486 -1.607 -4.771 1.00 89.44 198 GLY A C 1
ATOM 1472 O O . GLY A 1 198 ? 2.873 -2.387 -5.498 1.00 89.44 198 GLY A O 1
ATOM 1473 N N . ALA A 1 199 ? 2.916 -1.003 -3.726 1.00 94.19 199 ALA A N 1
ATOM 1474 C CA . ALA A 1 199 ? 1.561 -1.271 -3.259 1.00 94.19 199 ALA A CA 1
ATOM 1475 C C . ALA A 1 199 ? 0.459 -0.475 -3.989 1.00 94.19 199 ALA A C 1
ATOM 1477 O O . ALA A 1 199 ? -0.694 -0.911 -3.968 1.00 94.19 199 ALA A O 1
ATOM 1478 N N . VAL A 1 200 ? 0.761 0.645 -4.669 1.00 92.88 200 VAL A N 1
ATOM 1479 C CA . VAL A 1 200 ? -0.294 1.522 -5.239 1.00 92.88 200 VAL A CA 1
ATOM 1480 C C . VAL A 1 200 ? -1.184 0.843 -6.286 1.00 92.88 200 VAL A C 1
ATOM 1482 O O . VAL A 1 200 ? -2.354 1.195 -6.425 1.00 92.88 200 VAL A O 1
ATOM 1485 N N . GLY A 1 201 ? -0.663 -0.178 -6.976 1.00 91.00 201 GLY A N 1
ATOM 1486 C CA . GLY A 1 201 ? -1.437 -1.015 -7.896 1.00 91.00 201 GLY A CA 1
ATOM 1487 C C . GLY A 1 201 ? -2.607 -1.729 -7.218 1.00 91.00 201 GLY A C 1
ATOM 1488 O O . GLY A 1 201 ? -3.684 -1.821 -7.801 1.00 91.00 201 GLY A O 1
ATOM 1489 N N . LEU A 1 202 ? -2.413 -2.187 -5.977 1.00 94.19 202 LEU A N 1
ATOM 1490 C CA . LEU A 1 202 ? -3.489 -2.725 -5.149 1.00 94.19 202 LEU A CA 1
ATOM 1491 C C . LEU A 1 202 ? -4.313 -1.593 -4.513 1.00 94.19 202 LEU A C 1
ATOM 1493 O O . LEU A 1 202 ? -5.530 -1.725 -4.420 1.00 94.19 202 LEU A O 1
ATOM 1497 N N . ALA A 1 203 ? -3.699 -0.457 -4.164 1.00 94.00 203 ALA A N 1
ATOM 1498 C CA . ALA A 1 203 ? -4.421 0.674 -3.574 1.00 94.00 203 ALA A CA 1
ATOM 1499 C C . ALA A 1 203 ? -5.535 1.198 -4.486 1.00 94.00 203 ALA A C 1
ATOM 1501 O O . ALA A 1 203 ? -6.647 1.424 -4.023 1.00 94.00 203 ALA A O 1
ATOM 1502 N N . ALA A 1 204 ? -5.288 1.285 -5.795 1.00 91.06 204 ALA A N 1
ATOM 1503 C CA . ALA A 1 204 ? -6.302 1.644 -6.787 1.00 91.06 204 ALA A CA 1
ATOM 1504 C C . ALA A 1 204 ? -7.535 0.716 -6.781 1.00 91.06 204 ALA A C 1
ATOM 1506 O O . ALA A 1 204 ? -8.666 1.178 -6.970 1.00 91.06 204 ALA A O 1
ATOM 1507 N N . ILE A 1 205 ? -7.310 -0.584 -6.554 1.00 92.25 205 ILE A N 1
ATOM 1508 C CA . ILE A 1 205 ? -8.352 -1.614 -6.446 1.00 92.25 205 ILE A CA 1
ATOM 1509 C C . ILE A 1 205 ? -9.120 -1.443 -5.129 1.00 92.25 205 ILE A C 1
ATOM 1511 O O . ILE A 1 205 ? -10.349 -1.388 -5.148 1.00 92.25 205 ILE A O 1
ATOM 1515 N N . ILE A 1 206 ? -8.412 -1.283 -4.003 1.00 93.75 206 ILE A N 1
ATOM 1516 C CA . ILE A 1 206 ? -9.013 -1.103 -2.669 1.00 93.75 206 ILE A CA 1
ATOM 1517 C C . ILE A 1 206 ? -9.820 0.203 -2.585 1.00 93.75 206 ILE A C 1
ATOM 1519 O O . ILE A 1 206 ? -10.924 0.202 -2.047 1.00 93.75 206 ILE A O 1
ATOM 1523 N N . SER A 1 207 ? -9.339 1.300 -3.180 1.00 91.12 207 SER A N 1
ATOM 1524 C CA . SER A 1 207 ? -10.078 2.570 -3.284 1.00 91.12 207 SER A CA 1
ATOM 1525 C C . SER A 1 207 ? -11.303 2.505 -4.210 1.00 91.12 207 SER A C 1
ATOM 1527 O O . SER A 1 207 ? -11.970 3.523 -4.382 1.00 91.12 207 SER A O 1
ATOM 1529 N N . ASN A 1 208 ? -11.578 1.367 -4.863 1.00 90.19 208 ASN A N 1
ATOM 1530 C CA . ASN A 1 208 ? -12.640 1.210 -5.863 1.00 90.19 208 ASN A CA 1
ATOM 1531 C C . ASN A 1 208 ? -12.583 2.279 -6.984 1.00 90.19 208 ASN A C 1
ATOM 1533 O O . ASN A 1 208 ? -13.614 2.664 -7.532 1.00 90.19 208 ASN A O 1
ATOM 1537 N N . LYS A 1 209 ? -11.380 2.760 -7.349 1.00 82.50 209 LYS A N 1
ATOM 1538 C CA . LYS A 1 209 ? -11.187 3.784 -8.402 1.00 82.50 209 LYS A CA 1
ATOM 1539 C C . LYS A 1 209 ? -11.204 3.197 -9.827 1.00 82.50 209 LYS A C 1
ATOM 1541 O O . LYS A 1 209 ? -11.240 3.947 -10.799 1.00 82.50 209 LYS A O 1
ATOM 1546 N N . VAL A 1 210 ? -11.220 1.866 -9.964 1.00 86.31 210 VAL A N 1
ATOM 1547 C CA . VAL A 1 210 ? -11.230 1.131 -11.250 1.00 86.31 210 VAL A CA 1
ATOM 1548 C C . VAL A 1 210 ? -12.305 0.020 -11.322 1.00 86.31 210 VAL A C 1
ATOM 1550 O O . VAL A 1 210 ? -12.008 -1.112 -11.710 1.00 86.31 210 VAL A O 1
ATOM 1553 N N . PRO A 1 211 ? -13.581 0.290 -10.973 1.00 87.75 211 PRO A N 1
ATOM 1554 C CA . PRO A 1 211 ? -14.620 -0.745 -10.861 1.00 87.75 211 PRO A CA 1
ATOM 1555 C C . PRO A 1 211 ? -14.926 -1.447 -12.194 1.00 87.75 211 PRO A C 1
ATOM 1557 O O . PRO A 1 211 ? -15.343 -2.602 -12.209 1.00 87.75 211 PRO A O 1
ATOM 1560 N N . HIS A 1 212 ? -14.660 -0.779 -13.320 1.00 85.62 212 HIS A N 1
ATOM 1561 C CA . HIS A 1 212 ? -14.837 -1.300 -14.676 1.00 85.62 212 HIS A CA 1
ATOM 1562 C C . HIS A 1 212 ? -13.863 -2.444 -15.044 1.00 85.62 212 HIS A C 1
ATOM 1564 O O . HIS A 1 212 ? -13.999 -3.047 -16.110 1.00 85.62 212 HIS A O 1
ATOM 1570 N N . LEU A 1 213 ? -12.878 -2.754 -14.187 1.00 84.81 213 LEU A N 1
ATOM 1571 C CA . LEU A 1 213 ? -11.907 -3.831 -14.408 1.00 84.81 213 LEU A CA 1
ATOM 1572 C C . LEU A 1 213 ? -12.265 -5.172 -13.742 1.00 84.81 213 LEU A C 1
ATOM 1574 O O . LEU A 1 213 ? -11.495 -6.114 -13.903 1.00 84.81 213 LEU A O 1
ATOM 1578 N N . LYS A 1 214 ? -13.389 -5.299 -13.019 1.00 79.12 214 LYS A N 1
ATOM 1579 C CA . LYS A 1 214 ? -13.727 -6.526 -12.259 1.00 79.12 214 LYS A CA 1
ATOM 1580 C C . LYS A 1 214 ? -13.722 -7.803 -13.109 1.00 79.12 214 LYS A C 1
ATOM 1582 O O . LYS A 1 214 ? -13.024 -8.757 -12.776 1.00 79.12 214 LYS A O 1
ATOM 1587 N N . ASP A 1 215 ? -14.372 -7.770 -14.273 1.00 80.06 215 ASP A N 1
ATOM 1588 C CA . ASP A 1 215 ? -14.410 -8.893 -15.230 1.00 80.06 215 ASP A CA 1
ATOM 1589 C C . ASP A 1 215 ? -13.170 -8.973 -16.143 1.00 80.06 215 ASP A C 1
ATOM 1591 O O . ASP A 1 215 ? -13.173 -9.638 -17.188 1.00 80.06 215 ASP A O 1
ATOM 1595 N N . LYS A 1 216 ? -12.103 -8.240 -15.807 1.00 83.38 216 LYS A N 1
ATOM 1596 C CA . LYS A 1 216 ? -10.832 -8.243 -16.530 1.00 83.38 216 LYS A CA 1
ATOM 1597 C C . LYS A 1 216 ? -9.757 -8.872 -15.650 1.00 83.38 216 LYS A C 1
ATOM 1599 O O . LYS A 1 216 ? -9.729 -8.726 -14.433 1.00 83.38 216 LYS A O 1
ATOM 1604 N N . LYS A 1 217 ? -8.796 -9.517 -16.305 1.00 85.75 217 LYS A N 1
ATOM 1605 C CA . LYS A 1 217 ? -7.517 -9.845 -15.674 1.00 85.75 217 LYS A CA 1
ATOM 1606 C C . LYS A 1 217 ? -6.755 -8.557 -15.446 1.00 85.75 217 LYS A C 1
ATOM 1608 O O . LYS A 1 217 ? -6.572 -7.829 -16.415 1.00 85.75 217 LYS A O 1
ATOM 1613 N N . VAL A 1 218 ? -6.295 -8.291 -14.230 1.00 88.75 218 VAL A N 1
ATOM 1614 C CA . VAL A 1 218 ? -5.539 -7.084 -13.867 1.00 88.75 218 VAL A CA 1
ATOM 1615 C C . VAL A 1 218 ? -4.183 -7.498 -13.314 1.00 88.75 218 VAL A C 1
ATOM 1617 O O . VAL A 1 218 ? -4.112 -8.271 -12.367 1.00 88.75 218 VAL A O 1
ATOM 1620 N N . VAL A 1 219 ? -3.100 -7.000 -13.906 1.00 91.31 219 VAL A N 1
ATOM 1621 C CA . VAL A 1 219 ? -1.720 -7.255 -13.484 1.00 91.31 219 VAL A CA 1
ATOM 1622 C C . VAL A 1 219 ? -1.175 -6.005 -12.799 1.00 91.31 219 VAL A C 1
ATOM 1624 O O . VAL A 1 219 ? -0.884 -5.013 -13.464 1.00 91.31 219 VAL A O 1
ATOM 1627 N N . CYS A 1 220 ? -0.996 -6.050 -11.484 1.00 89.50 220 CYS A N 1
ATOM 1628 C CA . CYS A 1 220 ? -0.311 -4.998 -10.736 1.00 89.50 220 CYS A CA 1
ATOM 1629 C C . CYS A 1 220 ? 1.200 -5.294 -10.711 1.00 89.50 220 CYS A C 1
ATOM 1631 O O . CYS A 1 220 ? 1.617 -6.418 -10.405 1.00 89.50 220 CYS A O 1
ATOM 1633 N N . ILE A 1 221 ? 2.040 -4.305 -11.027 1.00 89.00 221 ILE A N 1
ATOM 1634 C CA . ILE A 1 221 ? 3.500 -4.452 -10.932 1.00 89.00 221 ILE A CA 1
ATOM 1635 C C . ILE A 1 221 ? 3.958 -4.083 -9.519 1.00 89.00 221 ILE A C 1
ATOM 1637 O O . ILE A 1 221 ? 3.986 -2.913 -9.163 1.00 89.00 221 ILE A O 1
ATOM 1641 N N . LEU A 1 222 ? 4.372 -5.072 -8.726 1.00 91.12 222 LEU A N 1
ATOM 1642 C CA . LEU A 1 222 ? 4.952 -4.841 -7.401 1.00 91.12 222 LEU A CA 1
ATOM 1643 C C . LEU A 1 222 ? 6.411 -4.390 -7.579 1.00 91.12 222 LEU A C 1
ATOM 1645 O O . LEU A 1 222 ? 7.312 -5.229 -7.660 1.00 91.12 222 LEU A O 1
ATOM 1649 N N . THR A 1 223 ? 6.615 -3.077 -7.732 1.00 85.88 223 THR A N 1
ATOM 1650 C CA . THR A 1 223 ? 7.848 -2.442 -8.243 1.00 85.88 223 THR A CA 1
ATOM 1651 C C . THR A 1 223 ? 9.110 -2.735 -7.448 1.00 85.88 223 THR A C 1
ATOM 1653 O O . THR A 1 223 ? 10.177 -2.872 -8.055 1.00 85.88 223 THR A O 1
ATOM 1656 N N . GLY A 1 224 ? 8.996 -2.826 -6.125 1.00 87.12 224 GLY A N 1
ATOM 1657 C CA . GLY A 1 224 ? 10.124 -2.990 -5.224 1.00 87.12 224 GLY A CA 1
ATOM 1658 C C . GLY A 1 224 ? 9.714 -3.342 -3.795 1.00 87.12 224 GLY A C 1
ATOM 1659 O O . GLY A 1 224 ? 8.553 -3.199 -3.407 1.00 87.12 224 GLY A O 1
ATOM 1660 N N . GLY A 1 225 ? 10.684 -3.843 -3.034 1.00 90.31 225 GLY A N 1
ATOM 1661 C CA . GLY A 1 225 ? 10.557 -4.260 -1.633 1.00 90.31 225 GLY A CA 1
ATOM 1662 C C . GLY A 1 225 ? 11.581 -3.608 -0.708 1.00 90.31 225 GLY A C 1
ATOM 1663 O O . GLY A 1 225 ? 11.790 -4.085 0.402 1.00 90.31 225 GLY A O 1
ATOM 1664 N N . ASN A 1 226 ? 12.221 -2.524 -1.155 1.00 87.12 226 ASN A N 1
ATOM 1665 C CA . ASN A 1 226 ? 13.282 -1.827 -0.426 1.00 87.12 226 ASN A CA 1
ATOM 1666 C C . ASN A 1 226 ? 12.701 -0.859 0.624 1.00 87.12 226 ASN A C 1
ATOM 1668 O O . ASN A 1 226 ? 12.967 0.339 0.593 1.00 87.12 226 ASN A O 1
ATOM 1672 N N . ILE A 1 227 ? 11.881 -1.390 1.533 1.00 90.38 227 ILE A N 1
ATOM 1673 C CA . ILE A 1 227 ? 11.246 -0.658 2.634 1.00 90.38 227 ILE A CA 1
ATOM 1674 C C . ILE A 1 227 ? 12.034 -0.871 3.936 1.00 90.38 227 ILE A C 1
ATOM 1676 O O . ILE A 1 227 ? 12.361 -2.002 4.295 1.00 90.38 227 ILE A O 1
ATOM 1680 N N . ASP A 1 228 ? 12.352 0.214 4.646 1.00 90.75 228 ASP A N 1
ATOM 1681 C CA . ASP A 1 228 ? 12.962 0.138 5.982 1.00 90.75 228 ASP A CA 1
ATOM 1682 C C . ASP A 1 228 ? 11.958 -0.420 7.008 1.00 90.75 228 ASP A C 1
ATOM 1684 O O . ASP A 1 228 ? 10.745 -0.233 6.887 1.00 90.75 228 ASP A O 1
ATOM 1688 N N . THR A 1 229 ? 12.458 -1.095 8.044 1.00 92.06 229 THR A N 1
ATOM 1689 C CA . THR A 1 229 ? 11.628 -1.706 9.093 1.00 92.06 229 THR A CA 1
ATOM 1690 C C . THR A 1 229 ? 10.797 -0.677 9.866 1.00 92.06 229 THR A C 1
ATOM 1692 O O . THR A 1 229 ? 9.684 -0.992 10.290 1.00 92.06 229 THR A O 1
ATOM 1695 N N . THR A 1 230 ? 11.276 0.562 9.997 1.00 93.69 230 THR A N 1
ATOM 1696 C CA . THR A 1 230 ? 10.563 1.662 10.666 1.00 93.69 230 THR A CA 1
ATOM 1697 C C . THR A 1 230 ? 9.368 2.149 9.841 1.00 93.69 230 THR A C 1
ATOM 1699 O O . THR A 1 230 ? 8.262 2.291 10.368 1.00 93.69 230 THR A O 1
ATOM 1702 N N . VAL A 1 231 ? 9.555 2.383 8.537 1.00 93.00 231 VAL A N 1
ATOM 1703 C CA . VAL A 1 231 ? 8.481 2.735 7.592 1.00 93.00 231 VAL A CA 1
ATOM 1704 C C . VAL A 1 231 ? 7.505 1.570 7.423 1.00 93.00 231 VAL A C 1
ATOM 1706 O O . VAL A 1 231 ? 6.296 1.802 7.397 1.00 93.00 231 VAL A O 1
ATOM 1709 N N . LEU A 1 232 ? 7.990 0.325 7.391 1.00 95.88 232 LEU A N 1
ATOM 1710 C CA . LEU A 1 232 ? 7.155 -0.878 7.359 1.00 95.88 232 LEU A CA 1
ATOM 1711 C C . LEU A 1 232 ? 6.254 -0.973 8.600 1.00 95.88 232 LEU A C 1
ATOM 1713 O O . LEU A 1 232 ? 5.041 -1.112 8.453 1.00 95.88 232 LEU A O 1
ATOM 1717 N N . GLY A 1 233 ? 6.812 -0.822 9.807 1.00 96.38 233 GLY A N 1
ATOM 1718 C CA . GLY A 1 233 ? 6.044 -0.832 11.058 1.00 96.38 233 GLY A CA 1
ATOM 1719 C C . GLY A 1 233 ? 4.962 0.252 11.089 1.00 96.38 233 GLY A C 1
ATOM 1720 O O . GLY A 1 233 ? 3.792 -0.045 11.320 1.00 96.38 233 GLY A O 1
ATOM 1721 N N . ARG A 1 234 ? 5.319 1.492 10.727 1.00 94.19 234 ARG A N 1
ATOM 1722 C CA . ARG A 1 234 ? 4.360 2.610 10.608 1.00 94.19 234 ARG A CA 1
ATOM 1723 C C . ARG A 1 234 ? 3.280 2.364 9.548 1.00 94.19 234 ARG A C 1
ATOM 1725 O O . ARG A 1 234 ? 2.146 2.804 9.722 1.00 94.19 234 ARG A O 1
ATOM 1732 N N . SER A 1 235 ? 3.618 1.681 8.454 1.00 95.94 235 SER A N 1
ATOM 1733 C CA . SER A 1 235 ? 2.660 1.313 7.401 1.00 95.94 235 SER A CA 1
ATOM 1734 C C . SER A 1 235 ? 1.671 0.254 7.886 1.00 95.94 235 SER A C 1
ATOM 1736 O O . SER A 1 235 ? 0.487 0.351 7.577 1.00 95.94 235 SER A O 1
ATOM 1738 N N . ILE A 1 236 ? 2.132 -0.714 8.685 1.00 96.19 236 ILE A N 1
ATOM 1739 C CA . ILE A 1 236 ? 1.278 -1.726 9.320 1.00 96.19 236 ILE A CA 1
ATOM 1740 C C . ILE A 1 236 ? 0.320 -1.063 10.317 1.00 96.19 236 ILE A C 1
ATOM 1742 O O . ILE A 1 236 ? -0.882 -1.282 10.212 1.00 96.19 236 ILE A O 1
ATOM 1746 N N . GLU A 1 237 ? 0.804 -0.202 11.219 1.00 94.69 237 GLU A N 1
ATOM 1747 C CA . GLU A 1 237 ? -0.060 0.495 12.191 1.00 94.69 237 GLU A CA 1
ATOM 1748 C C . GLU A 1 237 ? -1.114 1.381 11.510 1.00 94.69 237 GLU A C 1
ATOM 1750 O O . GLU A 1 237 ? -2.292 1.317 11.859 1.00 94.69 237 GLU A O 1
ATOM 1755 N N . ARG A 1 238 ? -0.725 2.154 10.484 1.00 95.06 238 ARG A N 1
ATOM 1756 C CA . ARG A 1 238 ? -1.675 2.940 9.674 1.00 95.06 238 ARG A CA 1
ATOM 1757 C C . ARG A 1 238 ? -2.676 2.050 8.939 1.00 95.06 238 ARG A C 1
ATOM 1759 O O . ARG A 1 238 ? -3.859 2.370 8.915 1.00 95.06 238 ARG A O 1
ATOM 1766 N N . GLY A 1 239 ? -2.223 0.935 8.365 1.00 96.00 239 GLY A N 1
ATOM 1767 C CA . GLY A 1 239 ? -3.095 -0.029 7.700 1.00 96.00 239 GLY A CA 1
ATOM 1768 C C . GLY A 1 239 ? -4.122 -0.635 8.660 1.00 96.00 239 GLY A C 1
ATOM 1769 O O . GLY A 1 239 ? -5.296 -0.703 8.313 1.00 96.00 239 GLY A O 1
ATOM 1770 N N . LEU A 1 240 ? -3.704 -1.009 9.876 1.00 96.00 240 LEU A N 1
ATOM 1771 C CA . LEU A 1 240 ? -4.585 -1.536 10.924 1.00 96.00 240 LEU A CA 1
ATOM 1772 C C . LEU A 1 240 ? -5.615 -0.496 11.377 1.00 96.00 240 LEU A C 1
ATOM 1774 O O . LEU A 1 240 ? -6.771 -0.856 11.596 1.00 96.00 240 LEU A O 1
ATOM 1778 N N . ALA A 1 241 ? -5.224 0.778 11.465 1.00 94.81 241 ALA A N 1
ATOM 1779 C CA . ALA A 1 241 ? -6.148 1.860 11.792 1.00 94.81 241 ALA A CA 1
ATOM 1780 C C . ALA A 1 241 ? -7.223 2.047 10.712 1.00 94.81 241 ALA A C 1
ATOM 1782 O O . ALA A 1 241 ? -8.418 2.002 11.000 1.00 94.81 241 ALA A O 1
ATOM 1783 N N . VAL A 1 242 ? -6.817 2.131 9.441 1.00 94.19 242 VAL A N 1
ATOM 1784 C CA . VAL A 1 242 ? -7.753 2.232 8.307 1.00 94.19 242 VAL A CA 1
ATOM 1785 C C . VAL A 1 242 ? -8.673 1.004 8.227 1.00 94.19 242 VAL A C 1
ATOM 1787 O O . VAL A 1 242 ? -9.849 1.135 7.884 1.00 94.19 242 VAL A O 1
ATOM 1790 N N . ASP A 1 243 ? -8.183 -0.185 8.580 1.00 94.00 243 ASP A N 1
ATOM 1791 C CA . ASP A 1 243 ? -8.968 -1.428 8.601 1.00 94.00 243 ASP A CA 1
ATOM 1792 C C . ASP A 1 243 ? -9.926 -1.548 9.806 1.00 94.00 243 ASP A C 1
ATOM 1794 O O . ASP A 1 243 ? -10.700 -2.501 9.882 1.00 94.00 243 ASP A O 1
ATOM 1798 N N . GLY A 1 244 ? -9.901 -0.598 10.751 1.00 94.06 244 GLY A N 1
ATOM 1799 C CA . GLY A 1 244 ? -10.694 -0.661 11.984 1.00 94.06 244 GLY A CA 1
ATOM 1800 C C . GLY A 1 244 ? -10.254 -1.781 12.930 1.00 94.06 244 GLY A C 1
ATOM 1801 O O . GLY A 1 244 ? -11.095 -2.377 13.595 1.00 94.06 244 GLY A O 1
ATOM 1802 N N . ARG A 1 245 ? -8.954 -2.104 12.941 1.00 95.44 245 ARG A N 1
ATOM 1803 C CA . ARG A 1 245 ? -8.321 -3.064 13.865 1.00 95.44 245 ARG A CA 1
ATOM 1804 C C . ARG A 1 245 ? -7.439 -2.402 14.921 1.00 95.44 245 ARG A C 1
ATOM 1806 O O . ARG A 1 245 ? -7.035 -3.059 15.875 1.00 95.44 245 ARG A O 1
ATOM 1813 N N . LEU A 1 246 ? -7.164 -1.109 14.776 1.00 96.19 246 LEU A N 1
ATOM 1814 C CA . LEU A 1 246 ? -6.471 -0.276 15.754 1.00 96.19 246 LEU A CA 1
ATOM 1815 C C . LEU A 1 246 ? -7.220 1.056 15.839 1.00 96.19 246 LEU A C 1
ATOM 1817 O O . LEU A 1 246 ? -7.378 1.721 14.824 1.00 96.19 246 LEU A O 1
ATOM 1821 N N . VAL A 1 247 ? -7.693 1.448 17.017 1.00 95.75 247 VAL A N 1
ATOM 1822 C CA . VAL A 1 247 ? -8.485 2.677 17.196 1.00 95.75 247 VAL A CA 1
ATOM 1823 C C . VAL A 1 247 ? -7.971 3.514 18.354 1.00 95.75 247 VAL A C 1
ATOM 1825 O O . VAL A 1 247 ? -7.423 2.989 19.328 1.00 95.75 247 VAL A O 1
ATOM 1828 N N . ARG A 1 248 ? -8.175 4.827 18.263 1.00 95.81 248 ARG A N 1
ATOM 1829 C CA . ARG A 1 248 ? -7.906 5.782 19.336 1.00 95.81 248 ARG A CA 1
ATOM 1830 C C . ARG A 1 248 ? -9.220 6.260 19.938 1.00 95.81 248 ARG A C 1
ATOM 1832 O O . ARG A 1 248 ? -9.974 7.003 19.321 1.00 95.81 248 ARG A O 1
ATOM 1839 N N . ILE A 1 249 ? -9.448 5.884 21.186 1.00 95.12 249 ILE A N 1
ATOM 1840 C CA . ILE A 1 249 ? -10.616 6.268 21.974 1.00 95.12 249 ILE A CA 1
ATOM 1841 C C . ILE A 1 249 ? -10.212 7.445 22.862 1.00 95.12 249 ILE A C 1
ATOM 1843 O O . ILE A 1 249 ? -9.242 7.355 23.613 1.00 95.12 249 ILE A O 1
ATOM 1847 N N . GLU A 1 250 ? -10.957 8.542 22.816 1.00 94.62 250 GLU A N 1
ATOM 1848 C CA . GLU A 1 250 ? -10.874 9.620 23.799 1.00 94.62 250 GLU A CA 1
ATOM 1849 C C . GLU A 1 250 ? -12.183 9.686 24.582 1.00 94.62 250 GLU A C 1
ATOM 1851 O O . GLU A 1 250 ? -13.250 9.887 24.002 1.00 94.62 250 GLU A O 1
ATOM 1856 N N . VAL A 1 251 ? -12.103 9.531 25.903 1.00 92.94 251 VAL A N 1
ATOM 1857 C CA . VAL A 1 251 ? -13.268 9.509 26.793 1.00 92.94 251 VAL A CA 1
ATOM 1858 C C . VAL A 1 251 ? -13.004 10.314 28.060 1.00 92.94 251 VAL A C 1
ATOM 1860 O O . VAL A 1 251 ? -11.898 10.303 28.599 1.00 92.94 251 VAL A O 1
ATOM 1863 N N . VAL A 1 252 ? -14.014 11.037 28.542 1.00 90.75 252 VAL A N 1
ATOM 1864 C CA . VAL A 1 252 ? -13.963 11.705 29.852 1.00 90.75 252 VAL A CA 1
ATOM 1865 C C . VA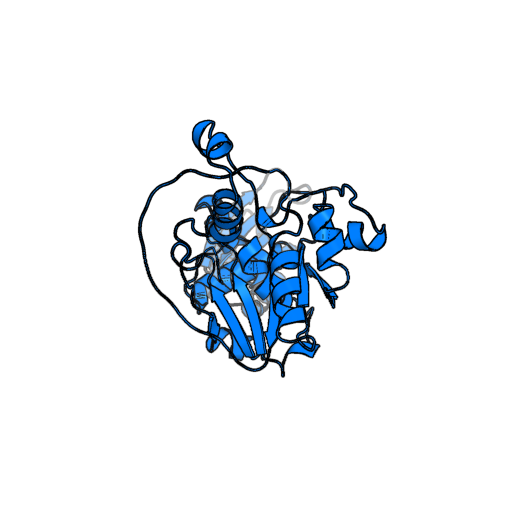L A 1 252 ? -14.660 10.829 30.889 1.00 90.75 252 VAL A C 1
ATOM 1867 O O . VAL A 1 252 ? -15.841 10.513 30.736 1.00 90.75 252 VAL A O 1
ATOM 1870 N N . VAL A 1 253 ? -13.931 10.458 31.942 1.00 90.75 253 VAL A N 1
ATOM 1871 C CA . VAL A 1 253 ? -14.427 9.645 33.065 1.00 90.75 253 VAL A CA 1
ATOM 1872 C C . VAL A 1 253 ? -14.266 10.390 34.387 1.00 90.75 253 VAL A C 1
ATOM 1874 O O . VAL A 1 253 ? -13.560 11.395 34.461 1.00 90.75 253 VAL A O 1
ATOM 1877 N N . SER A 1 254 ? -14.913 9.903 35.447 1.00 87.44 254 SER A N 1
ATOM 1878 C CA . SER A 1 254 ? -14.736 10.480 36.782 1.00 87.44 254 SER A CA 1
ATOM 1879 C C . SER A 1 254 ? -13.326 10.213 37.315 1.00 87.44 254 SER A C 1
ATOM 1881 O O . SER A 1 254 ? -12.838 9.087 37.250 1.00 87.44 254 SER A O 1
ATOM 1883 N N . ASP A 1 255 ? -12.702 11.228 37.912 1.00 85.44 255 ASP A N 1
ATOM 1884 C CA . ASP A 1 255 ? -11.389 11.139 38.572 1.00 85.44 255 ASP A CA 1
ATOM 1885 C C . ASP A 1 255 ? -11.479 10.599 40.020 1.00 85.44 255 ASP A C 1
ATOM 1887 O O . ASP A 1 255 ? -10.598 10.799 40.857 1.00 85.44 255 ASP A O 1
ATOM 1891 N N . ARG A 1 256 ? -12.584 9.915 40.344 1.00 87.00 256 ARG A N 1
ATOM 1892 C CA . ARG A 1 256 ? -12.771 9.191 41.607 1.00 87.00 256 ARG A CA 1
ATOM 1893 C C . ARG A 1 256 ? -12.075 7.822 41.549 1.00 87.00 256 ARG A C 1
ATOM 1895 O O . ARG A 1 256 ? -11.961 7.246 40.462 1.00 87.00 256 ARG A O 1
ATOM 1902 N N . PRO A 1 257 ? -11.667 7.248 42.698 1.00 85.56 257 PRO A N 1
ATOM 1903 C CA . PRO A 1 257 ? -11.192 5.868 42.757 1.00 85.56 257 PRO A CA 1
ATOM 1904 C C . PRO A 1 257 ? -12.190 4.919 42.080 1.00 85.56 257 PRO A C 1
ATOM 1906 O O . PRO A 1 257 ? -13.368 4.917 42.425 1.00 85.56 257 PRO A O 1
ATOM 1909 N N . GLY A 1 258 ? -11.717 4.146 41.099 1.00 88.38 258 GLY A N 1
ATOM 1910 C CA . GLY A 1 258 ? -12.540 3.230 40.302 1.00 88.38 258 GLY A CA 1
ATOM 1911 C C . GLY A 1 258 ? -12.895 3.713 38.889 1.00 88.38 258 GLY A C 1
ATOM 1912 O O . GLY A 1 258 ? -13.043 2.867 38.016 1.00 88.38 258 GLY A O 1
ATOM 1913 N N . GLY A 1 259 ? -12.921 5.019 38.592 1.00 89.81 259 GLY A N 1
ATOM 1914 C CA . GLY A 1 259 ? -13.444 5.520 37.304 1.00 89.81 259 GLY A CA 1
ATOM 1915 C C . GLY A 1 259 ? -12.713 5.009 36.050 1.00 89.81 259 GLY A C 1
ATOM 1916 O O . GLY A 1 259 ? -13.342 4.683 35.044 1.00 89.81 259 GLY A O 1
ATOM 1917 N N . ILE A 1 260 ? -11.383 4.858 36.114 1.00 91.94 260 ILE A N 1
ATOM 1918 C CA . ILE A 1 260 ? -10.600 4.224 35.033 1.00 91.94 260 ILE A CA 1
ATOM 1919 C C . ILE A 1 260 ? -10.792 2.696 35.025 1.00 91.94 260 ILE A C 1
ATOM 1921 O O . ILE A 1 260 ? -10.799 2.097 33.956 1.00 91.94 260 ILE A O 1
ATOM 1925 N N . ALA A 1 261 ? -10.984 2.061 36.186 1.00 93.56 261 ALA A N 1
ATOM 1926 C CA . ALA A 1 261 ? -11.199 0.615 36.279 1.00 93.56 261 ALA A CA 1
ATOM 1927 C C . ALA A 1 261 ? -12.566 0.193 35.711 1.00 93.56 261 ALA A C 1
ATOM 1929 O O . ALA A 1 261 ? -12.665 -0.842 35.057 1.00 93.56 261 ALA A O 1
ATOM 1930 N N . GLU A 1 262 ? -13.606 1.010 35.895 1.00 94.44 262 GLU A N 1
ATOM 1931 C CA . GLU A 1 262 ? -14.903 0.847 35.226 1.00 94.44 262 GLU A CA 1
ATOM 1932 C C . GLU A 1 262 ? -14.739 0.926 33.702 1.00 94.44 262 GLU A C 1
ATOM 1934 O O . GLU A 1 262 ? -15.192 0.035 32.984 1.00 94.44 262 GLU A O 1
ATOM 1939 N N . LEU A 1 263 ? -14.013 1.934 33.203 1.00 94.38 263 LEU A N 1
ATOM 1940 C CA . LEU A 1 263 ? -13.748 2.100 31.772 1.00 94.38 263 LEU A CA 1
ATOM 1941 C C . LEU A 1 263 ? -12.997 0.907 31.169 1.00 94.38 263 LEU A C 1
ATOM 1943 O O . LEU A 1 263 ? -13.420 0.373 30.143 1.00 94.38 263 LEU A O 1
ATOM 1947 N N . THR A 1 264 ? -11.899 0.464 31.787 1.00 95.31 264 THR A N 1
ATOM 1948 C CA . THR A 1 264 ? -11.140 -0.690 31.278 1.00 95.31 264 THR A CA 1
ATOM 1949 C C . THR A 1 264 ? -11.948 -1.982 31.373 1.00 95.31 264 THR A C 1
ATOM 1951 O O . THR A 1 264 ? -11.850 -2.814 30.474 1.00 95.31 264 THR A O 1
ATOM 1954 N N . THR A 1 265 ? -12.817 -2.121 32.379 1.00 95.56 265 THR A N 1
ATOM 1955 C CA . THR A 1 265 ? -13.777 -3.232 32.492 1.00 95.56 265 THR A CA 1
ATOM 1956 C C . THR A 1 265 ? -14.809 -3.208 31.361 1.00 95.56 265 THR A C 1
ATOM 1958 O O . THR A 1 265 ? -15.099 -4.247 30.771 1.00 95.56 265 THR A O 1
ATOM 1961 N N . HIS A 1 266 ? -15.349 -2.041 31.003 1.00 94.75 266 HIS A N 1
ATOM 1962 C CA . HIS A 1 266 ? -16.272 -1.900 29.872 1.00 94.75 266 HIS A CA 1
ATOM 1963 C C . HIS A 1 266 ? -15.608 -2.224 28.526 1.00 94.75 266 HIS A C 1
ATOM 1965 O O . HIS A 1 266 ? -16.198 -2.936 27.714 1.00 94.75 266 HIS A O 1
ATOM 1971 N N . ILE A 1 267 ? -14.366 -1.778 28.315 1.00 94.81 267 ILE A N 1
ATOM 1972 C CA . ILE A 1 267 ? -13.588 -2.112 27.113 1.00 94.81 267 ILE A CA 1
ATOM 1973 C C . ILE A 1 267 ? -13.282 -3.618 27.074 1.00 94.81 267 ILE A C 1
ATOM 1975 O O . ILE A 1 267 ? -13.533 -4.255 26.054 1.00 94.81 267 ILE A O 1
ATOM 1979 N N . ALA A 1 268 ? -12.856 -4.223 28.186 1.00 94.62 268 ALA A N 1
ATOM 1980 C CA . ALA A 1 268 ? -12.605 -5.663 28.258 1.00 94.62 268 ALA A CA 1
ATOM 1981 C C . ALA A 1 268 ? -13.860 -6.501 27.942 1.00 94.62 268 ALA A C 1
ATOM 1983 O O . ALA A 1 268 ? -13.766 -7.483 27.209 1.00 94.62 268 ALA A O 1
ATOM 1984 N N . HIS A 1 269 ? -15.044 -6.090 28.416 1.00 94.19 269 HIS A N 1
ATOM 1985 C CA . HIS A 1 269 ? -16.308 -6.769 28.103 1.00 94.19 269 HIS A CA 1
ATOM 1986 C C . HIS A 1 269 ? -16.731 -6.670 26.627 1.00 94.19 269 HIS A C 1
ATOM 1988 O O . HIS A 1 269 ? -17.458 -7.545 26.164 1.00 94.19 269 HIS A O 1
ATOM 1994 N N . SER A 1 270 ? -16.273 -5.659 25.876 1.00 93.44 270 SER A N 1
ATOM 1995 C CA . SER A 1 270 ? -16.465 -5.627 24.413 1.00 93.44 270 SER A CA 1
ATOM 1996 C C . SER A 1 270 ? -15.594 -6.656 23.674 1.00 93.44 270 SER A C 1
ATOM 1998 O O . SER A 1 270 ? -15.922 -7.071 22.566 1.00 93.44 270 SER A O 1
ATOM 2000 N N . GLY A 1 271 ? -14.497 -7.105 24.298 1.00 93.25 271 GLY A N 1
ATOM 2001 C CA . GLY A 1 271 ? -13.477 -7.945 23.671 1.00 93.25 271 GLY A CA 1
ATOM 2002 C C . GLY A 1 271 ? -12.378 -7.160 22.945 1.00 93.25 271 GLY A C 1
ATOM 2003 O O . GLY A 1 271 ? -11.586 -7.761 22.219 1.00 93.25 271 GLY A O 1
ATOM 2004 N N . ALA A 1 272 ? -12.314 -5.835 23.111 1.00 95.19 272 ALA A N 1
ATOM 2005 C CA . ALA A 1 272 ? -11.200 -5.013 22.641 1.00 95.19 272 ALA A CA 1
ATOM 2006 C C . ALA A 1 272 ? -9.997 -5.094 23.601 1.00 95.19 272 ALA A C 1
ATOM 2008 O O . ALA A 1 272 ? -10.157 -5.119 24.823 1.00 95.19 272 ALA A O 1
ATOM 2009 N N . SER A 1 273 ? -8.784 -5.109 23.044 1.00 96.06 273 SER A N 1
ATOM 2010 C CA . SER A 1 273 ? -7.533 -5.150 23.815 1.00 96.06 273 SER A CA 1
ATOM 2011 C C . SER A 1 273 ? -6.950 -3.746 23.957 1.00 96.06 273 SER A C 1
ATOM 2013 O O . SER A 1 273 ? -6.918 -2.997 22.985 1.00 96.06 273 SER A O 1
ATOM 2015 N N . ILE A 1 274 ? -6.474 -3.365 25.143 1.00 96.50 274 ILE A N 1
ATOM 2016 C CA . ILE A 1 274 ? -5.833 -2.059 25.359 1.00 96.50 274 ILE A CA 1
ATOM 2017 C C . ILE A 1 274 ? -4.333 -2.189 25.082 1.00 96.50 274 ILE A C 1
ATOM 2019 O O . ILE A 1 274 ? -3.640 -2.922 25.784 1.00 96.50 274 ILE A O 1
ATOM 2023 N N . LYS A 1 275 ? -3.840 -1.449 24.083 1.00 94.81 275 LYS A N 1
ATOM 2024 C CA . LYS A 1 275 ? -2.413 -1.344 23.748 1.00 94.81 275 LYS A CA 1
ATOM 2025 C C . LYS A 1 275 ? -1.727 -0.273 24.596 1.00 94.81 275 LYS A C 1
ATOM 2027 O O . LYS A 1 275 ? -0.726 -0.559 25.239 1.00 94.81 275 LYS A O 1
ATOM 2032 N N . ASP A 1 276 ? -2.305 0.929 24.641 1.00 95.38 276 ASP A N 1
ATOM 2033 C CA . ASP A 1 276 ? -1.798 2.061 25.425 1.00 95.38 276 ASP A CA 1
ATOM 2034 C C . ASP A 1 276 ? -2.944 2.810 26.118 1.00 95.38 276 ASP A C 1
ATOM 2036 O O . ASP A 1 276 ? -4.054 2.903 25.588 1.00 95.38 276 ASP A O 1
ATOM 2040 N N . ILE A 1 277 ? -2.664 3.403 27.282 1.00 95.50 277 ILE A N 1
ATOM 2041 C CA . ILE A 1 277 ? -3.596 4.258 28.024 1.00 95.50 277 ILE A CA 1
ATOM 2042 C C . ILE A 1 277 ? -2.868 5.473 28.611 1.00 95.50 277 ILE A C 1
ATOM 2044 O O . ILE A 1 277 ? -1.865 5.348 29.308 1.00 95.50 277 ILE A O 1
ATOM 2048 N N . PHE A 1 278 ? -3.403 6.663 28.346 1.00 93.25 278 PHE A N 1
ATOM 2049 C CA . PHE A 1 278 ? -2.895 7.948 28.825 1.00 93.25 278 PHE A CA 1
ATOM 2050 C C . PHE A 1 278 ? -4.023 8.718 29.512 1.00 93.25 278 PHE A C 1
ATOM 2052 O O . PHE A 1 278 ? -5.168 8.662 29.066 1.00 93.25 278 PHE A O 1
ATOM 2059 N N . HIS A 1 279 ? -3.714 9.480 30.562 1.00 89.38 279 HIS A N 1
ATOM 2060 C CA . HIS A 1 279 ? -4.703 10.289 31.276 1.00 89.38 279 HIS A CA 1
ATOM 2061 C C . HIS A 1 279 ? -4.227 11.735 31.487 1.00 89.38 279 HIS A C 1
ATOM 2063 O O . HIS A 1 279 ? -3.110 11.987 31.940 1.00 89.38 279 HIS A O 1
ATOM 2069 N N . GLU A 1 280 ? -5.094 12.700 31.193 1.00 83.88 280 GLU A N 1
ATOM 2070 C CA . GLU A 1 280 ? -4.814 14.134 31.285 1.00 83.88 280 GLU A CA 1
ATOM 2071 C C . GLU A 1 280 ? -5.826 14.812 32.217 1.00 83.88 280 GLU A C 1
ATOM 2073 O O . GLU A 1 280 ? -7.034 14.766 31.982 1.00 83.88 280 GLU A O 1
ATOM 2078 N N . ARG A 1 281 ? -5.314 15.450 33.281 1.00 76.12 281 ARG A N 1
ATOM 2079 C CA . ARG A 1 281 ? -6.104 16.212 34.270 1.00 76.12 281 ARG A CA 1
ATOM 2080 C C . ARG A 1 281 ? -6.019 17.729 34.049 1.00 76.12 281 ARG A C 1
ATOM 2082 O O . ARG A 1 281 ? -7.004 18.436 34.189 1.00 76.12 281 ARG A O 1
ATOM 2089 N N . ALA A 1 282 ? -4.844 18.228 33.656 1.00 58.47 282 ALA A N 1
ATOM 2090 C CA . ALA A 1 282 ? -4.515 19.660 33.666 1.00 58.47 282 ALA A CA 1
ATOM 2091 C C . ALA A 1 282 ? -5.236 20.532 32.614 1.00 58.47 282 ALA A C 1
ATOM 2093 O O . ALA A 1 282 ? -5.196 21.753 32.717 1.00 58.47 282 ALA A O 1
ATOM 2094 N N . TRP A 1 283 ? -5.871 19.930 31.602 1.00 58.34 283 TRP A N 1
ATOM 2095 C CA . TRP A 1 283 ? -6.437 20.643 30.443 1.00 58.34 283 TRP A CA 1
ATOM 2096 C C . TRP A 1 283 ? -7.974 20.611 30.379 1.00 58.34 283 TRP A C 1
ATOM 2098 O O . TRP A 1 283 ? -8.559 20.935 29.347 1.00 58.34 283 TRP A O 1
ATOM 2108 N N . ILE A 1 284 ? -8.642 20.210 31.465 1.00 59.81 284 ILE A N 1
ATOM 2109 C CA . ILE A 1 284 ? -10.107 20.150 31.544 1.00 59.81 284 ILE A CA 1
ATOM 2110 C C . ILE A 1 284 ? -10.615 21.440 32.186 1.00 59.81 284 ILE A C 1
ATOM 2112 O O . ILE A 1 284 ? -10.521 21.641 33.390 1.00 59.81 284 ILE A O 1
ATOM 2116 N N . SER A 1 285 ? -11.166 22.328 31.361 1.00 55.50 285 SER A N 1
ATOM 2117 C CA . SER A 1 285 ? -11.6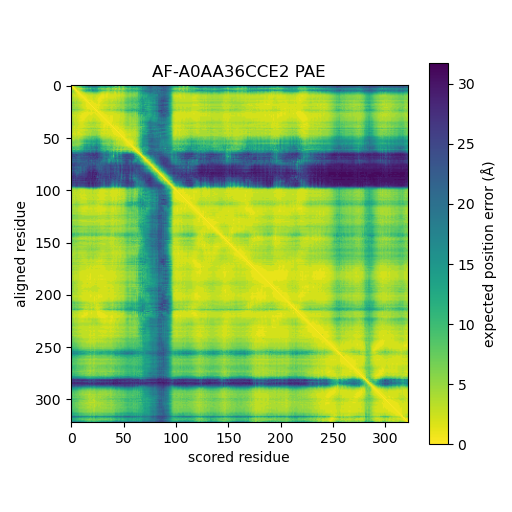56 23.650 31.775 1.00 55.50 285 SER A CA 1
ATOM 2118 C C . SER A 1 285 ? -13.051 23.650 32.416 1.00 55.50 285 SER A C 1
ATOM 2120 O O . SER A 1 285 ? -13.550 24.715 32.767 1.00 55.50 285 SER A O 1
ATOM 2122 N N . THR A 1 286 ? -13.710 22.490 32.523 1.00 57.28 286 THR A N 1
ATOM 2123 C CA . THR A 1 286 ? -15.156 22.387 32.811 1.00 57.28 286 THR A CA 1
ATOM 2124 C C . THR A 1 286 ? -15.525 21.634 34.091 1.00 57.28 286 THR A C 1
ATOM 2126 O O . THR A 1 286 ? -16.596 21.899 34.628 1.00 57.28 286 THR A O 1
ATOM 2129 N N . ASP A 1 287 ? -14.680 20.735 34.603 1.00 64.38 287 ASP A N 1
ATOM 2130 C CA . ASP A 1 287 ? -14.916 20.004 35.856 1.00 64.38 287 ASP A CA 1
ATOM 2131 C C . ASP A 1 287 ? -13.589 19.518 36.465 1.00 64.38 287 ASP A C 1
ATOM 2133 O O . ASP A 1 287 ? -12.755 18.941 35.770 1.00 64.38 287 ASP A O 1
ATOM 2137 N N . VAL A 1 288 ? -13.414 19.733 37.771 1.00 70.56 288 VAL A N 1
ATOM 2138 C CA . VAL A 1 288 ? -12.218 19.345 38.544 1.00 70.56 288 VAL A CA 1
ATOM 2139 C C . VAL A 1 288 ? -12.234 17.851 38.904 1.00 70.56 288 VAL A C 1
ATOM 2141 O O . VAL A 1 288 ? -11.185 17.275 39.175 1.00 70.56 288 VAL A O 1
ATOM 2144 N N . PHE A 1 289 ? -13.404 17.199 38.886 1.00 80.12 289 PHE A N 1
ATOM 2145 C CA . PHE A 1 289 ? -13.577 15.781 39.241 1.00 80.12 289 PHE A CA 1
ATOM 2146 C C . PHE A 1 289 ? -13.648 14.840 38.028 1.00 80.12 289 PHE A C 1
ATOM 2148 O O . PHE A 1 289 ? -14.107 13.696 38.146 1.00 80.12 289 PHE A O 1
ATOM 2155 N N . SER A 1 290 ? -13.181 15.312 36.873 1.00 84.06 290 SER A N 1
ATOM 2156 C CA . SER A 1 290 ? -13.168 14.589 35.604 1.00 84.06 290 SER A CA 1
ATOM 2157 C C . SER A 1 290 ? -11.740 14.449 35.072 1.00 84.06 290 SER A C 1
ATOM 2159 O O . SER A 1 290 ? -10.924 15.357 35.205 1.00 84.06 290 SER A O 1
ATOM 2161 N N . VAL A 1 291 ? -11.441 13.322 34.424 1.00 86.88 291 VAL A N 1
ATOM 2162 C CA . VAL A 1 291 ? -10.151 13.051 33.775 1.00 86.88 291 VAL A CA 1
ATOM 2163 C C . VAL A 1 291 ? -10.374 12.579 32.341 1.00 86.88 291 VAL A C 1
ATOM 2165 O O . VAL A 1 291 ? -11.254 11.759 32.066 1.00 86.88 291 VAL A O 1
ATOM 2168 N N . LYS A 1 292 ? -9.581 13.107 31.402 1.00 90.00 292 LYS A N 1
ATOM 2169 C CA . LYS A 1 292 ? -9.647 12.728 29.990 1.00 90.00 292 LYS A CA 1
ATOM 2170 C C . LYS A 1 292 ? -8.676 11.584 29.765 1.00 90.00 292 LYS A C 1
ATOM 2172 O O . LYS A 1 292 ? -7.470 11.751 29.935 1.00 90.00 292 LYS A O 1
ATOM 2177 N N . VAL A 1 293 ? -9.207 10.438 29.369 1.00 92.88 293 VAL A N 1
ATOM 2178 C CA . VAL A 1 293 ? -8.442 9.230 29.078 1.00 92.88 293 VAL A CA 1
ATOM 2179 C C . VAL A 1 293 ? -8.356 9.066 27.563 1.00 92.88 293 VAL A C 1
ATOM 2181 O O . VAL A 1 293 ? -9.363 9.159 26.859 1.00 92.88 293 VAL A O 1
ATOM 2184 N N . LYS A 1 294 ? -7.142 8.850 27.060 1.00 95.12 294 LYS A N 1
ATOM 2185 C CA . LYS A 1 294 ? -6.853 8.506 25.666 1.00 95.12 294 LYS A CA 1
ATOM 2186 C C . LYS A 1 294 ? -6.359 7.068 25.648 1.00 95.12 294 LYS A C 1
ATOM 2188 O O . LYS A 1 294 ? -5.384 6.756 26.327 1.00 95.12 294 LYS A O 1
ATOM 2193 N N . ILE A 1 295 ? -7.028 6.205 24.901 1.00 95.75 295 ILE A N 1
ATOM 2194 C CA . ILE A 1 295 ? -6.736 4.773 24.824 1.00 95.75 295 ILE A CA 1
ATOM 2195 C C . ILE A 1 295 ? -6.432 4.434 23.373 1.00 95.75 295 ILE A C 1
ATOM 2197 O O . ILE A 1 295 ? -7.183 4.825 22.482 1.00 95.75 295 ILE A O 1
ATOM 2201 N N . ILE A 1 296 ? -5.350 3.699 23.138 1.00 96.38 296 ILE A N 1
ATOM 2202 C CA . ILE A 1 296 ? -5.128 3.001 21.872 1.00 96.38 296 ILE A CA 1
ATOM 2203 C C . ILE A 1 296 ? -5.567 1.558 22.101 1.00 96.38 296 ILE A C 1
ATOM 2205 O O . ILE A 1 296 ? -5.032 0.885 22.984 1.00 96.38 296 ILE A O 1
ATOM 2209 N N . ALA A 1 297 ? -6.560 1.101 21.341 1.00 96.12 297 ALA A N 1
ATOM 2210 C CA . ALA A 1 297 ? -7.156 -0.220 21.494 1.00 96.12 297 ALA A CA 1
ATOM 2211 C C . ALA A 1 297 ? -7.136 -1.009 20.181 1.00 96.12 297 ALA A C 1
ATOM 2213 O O . ALA A 1 297 ? -7.342 -0.457 19.100 1.00 96.12 297 ALA A O 1
ATOM 2214 N N . GLU A 1 298 ? -6.917 -2.314 20.285 1.00 96.44 298 GLU A N 1
ATOM 2215 C CA . GLU A 1 298 ? -7.024 -3.259 19.180 1.00 96.44 298 GLU A CA 1
ATOM 2216 C C . GLU A 1 298 ? -8.444 -3.830 19.120 1.00 96.44 298 GLU A C 1
ATOM 2218 O O . GLU A 1 298 ? -9.042 -4.209 20.132 1.00 96.44 298 GLU A O 1
ATOM 2223 N N . THR A 1 299 ? -8.989 -3.871 17.909 1.00 96.19 299 THR A N 1
ATOM 2224 C CA . THR A 1 299 ? -10.373 -4.248 17.594 1.00 96.19 299 THR A CA 1
ATOM 2225 C C . THR A 1 299 ? -10.391 -5.311 16.492 1.00 96.19 299 THR A C 1
ATOM 2227 O O . THR A 1 299 ? -9.365 -5.627 15.891 1.00 96.19 299 THR A O 1
ATOM 2230 N N . ARG A 1 300 ? -11.551 -5.940 16.264 1.00 94.00 300 ARG A N 1
ATOM 2231 C CA . ARG A 1 300 ? -11.670 -7.078 15.326 1.00 94.00 300 ARG A CA 1
ATOM 2232 C C . ARG A 1 300 ? -11.792 -6.590 13.885 1.00 94.00 300 ARG A C 1
ATOM 2234 O O . ARG A 1 300 ? -11.138 -7.114 12.987 1.00 94.00 300 ARG A O 1
ATOM 2241 N N . ASP A 1 301 ? -12.643 -5.590 13.709 1.00 92.69 301 ASP A N 1
ATOM 2242 C CA . ASP A 1 301 ? -13.044 -4.965 12.460 1.00 92.69 301 ASP A CA 1
ATOM 2243 C C . ASP A 1 301 ? -13.835 -3.681 12.784 1.00 92.69 301 ASP A C 1
ATOM 2245 O O . ASP A 1 301 ? -14.154 -3.387 13.942 1.00 92.69 301 ASP A O 1
ATOM 2249 N N . ARG A 1 302 ? -14.217 -2.940 11.739 1.00 92.75 302 ARG A N 1
ATOM 2250 C CA . ARG A 1 302 ? -15.031 -1.719 11.845 1.00 92.75 302 ARG A CA 1
ATOM 2251 C C . ARG A 1 302 ? -16.412 -1.919 12.493 1.00 92.75 302 ARG A C 1
ATOM 2253 O O . ARG A 1 302 ? -16.956 -0.943 13.003 1.00 92.75 302 ARG A O 1
ATOM 2260 N N . THR A 1 303 ? -16.988 -3.122 12.490 1.00 94.56 303 THR A N 1
ATOM 2261 C CA . THR A 1 303 ? -18.269 -3.389 13.170 1.00 94.56 303 THR A CA 1
ATOM 2262 C C . THR A 1 303 ? -18.055 -3.471 14.678 1.00 94.56 303 THR A C 1
ATOM 2264 O O . THR A 1 303 ? -18.777 -2.817 15.424 1.00 94.56 303 THR A O 1
ATOM 2267 N N . HIS A 1 304 ? -16.992 -4.140 15.132 1.00 95.00 304 HIS A N 1
ATOM 2268 C CA . HIS A 1 304 ? -16.594 -4.121 16.542 1.00 95.00 304 HIS A CA 1
ATOM 2269 C C . HIS A 1 304 ? -16.267 -2.692 17.031 1.00 95.00 304 HIS A C 1
ATOM 2271 O O . HIS A 1 304 ? -16.611 -2.332 18.155 1.00 95.00 304 HIS A O 1
ATOM 2277 N N . VAL A 1 305 ? -15.687 -1.833 16.182 1.00 95.00 305 VAL A N 1
ATOM 2278 C CA . VAL A 1 305 ? -15.503 -0.404 16.516 1.00 95.00 305 VAL A CA 1
ATOM 2279 C C . VAL A 1 305 ? -16.844 0.300 16.779 1.00 95.00 305 VAL A C 1
ATOM 2281 O O . VAL A 1 305 ? -16.951 1.044 17.751 1.00 95.00 305 VAL A O 1
ATOM 2284 N N . GLN A 1 306 ? -17.875 0.041 15.968 1.00 94.38 306 GLN A N 1
ATOM 2285 C CA . GLN A 1 306 ? -19.217 0.618 16.146 1.00 94.38 306 GLN A CA 1
ATOM 2286 C C . GLN A 1 306 ? -19.926 0.087 17.405 1.00 94.38 306 GLN A C 1
ATOM 2288 O O . GLN A 1 306 ? -20.555 0.863 18.125 1.00 94.38 306 GLN A O 1
ATOM 2293 N N . GLU A 1 307 ? -19.795 -1.212 17.698 1.00 94.62 307 GLU A N 1
ATOM 2294 C CA . GLU A 1 307 ? -20.290 -1.839 18.936 1.00 94.62 307 GLU A CA 1
ATOM 2295 C C . GLU A 1 307 ? -19.673 -1.169 20.178 1.00 94.62 307 GLU A C 1
ATOM 2297 O O . GLU A 1 307 ? -20.387 -0.778 21.106 1.00 94.62 307 GLU A O 1
ATOM 2302 N N . LEU A 1 308 ? -18.350 -0.973 20.165 1.00 94.88 308 LEU A N 1
ATOM 2303 C CA . LEU A 1 308 ? -17.604 -0.315 21.237 1.00 94.88 308 LEU A CA 1
ATOM 2304 C C . LEU A 1 308 ? -17.964 1.173 21.371 1.00 94.88 308 LEU A C 1
ATOM 2306 O O . LEU A 1 308 ? -18.125 1.670 22.486 1.00 94.88 308 LEU A O 1
ATOM 2310 N N . GLU A 1 309 ? -18.134 1.886 20.255 1.00 94.62 309 GLU A N 1
ATOM 2311 C CA . GLU A 1 309 ? -18.548 3.292 20.259 1.00 94.62 309 GLU A CA 1
ATOM 2312 C C . GLU A 1 309 ? -19.935 3.475 20.889 1.00 94.62 309 GLU A C 1
ATOM 2314 O O . GLU A 1 309 ? -20.117 4.360 21.730 1.00 94.62 309 GLU A O 1
ATOM 2319 N N . ALA A 1 310 ? -20.897 2.621 20.525 1.00 94.38 310 ALA A N 1
ATOM 2320 C CA . ALA A 1 310 ? -22.247 2.645 21.080 1.00 94.38 310 ALA A CA 1
ATOM 2321 C C . ALA A 1 310 ? -22.243 2.357 22.591 1.00 94.38 310 ALA A C 1
ATOM 2323 O O . ALA A 1 310 ? -22.827 3.122 23.362 1.00 94.38 310 ALA A O 1
ATOM 2324 N N . LEU A 1 311 ? -21.522 1.314 23.020 1.00 94.69 311 LEU A N 1
ATOM 2325 C CA . LEU A 1 311 ? -21.386 0.937 24.429 1.00 94.69 311 LEU A CA 1
ATOM 2326 C C . LEU A 1 311 ? -20.768 2.065 25.267 1.00 94.69 311 LEU A C 1
ATOM 2328 O O . LEU A 1 311 ? -21.255 2.369 26.357 1.00 94.69 311 LEU A O 1
ATOM 2332 N N . LEU A 1 312 ? -19.719 2.722 24.765 1.00 94.56 312 LEU A N 1
ATOM 2333 C CA . LEU A 1 312 ? -19.085 3.830 25.478 1.00 94.56 312 LEU A CA 1
ATOM 2334 C C . LEU A 1 312 ? -19.972 5.084 25.500 1.00 94.56 312 LEU A C 1
ATOM 2336 O O . LEU A 1 312 ? -20.057 5.727 26.545 1.00 94.56 312 LEU A O 1
ATOM 2340 N N . LYS A 1 313 ? -20.668 5.417 24.405 1.00 94.50 313 LYS A N 1
ATOM 2341 C CA . LYS A 1 313 ? -21.601 6.562 24.351 1.00 94.50 313 LYS A CA 1
ATOM 2342 C C . LYS A 1 313 ? -22.837 6.3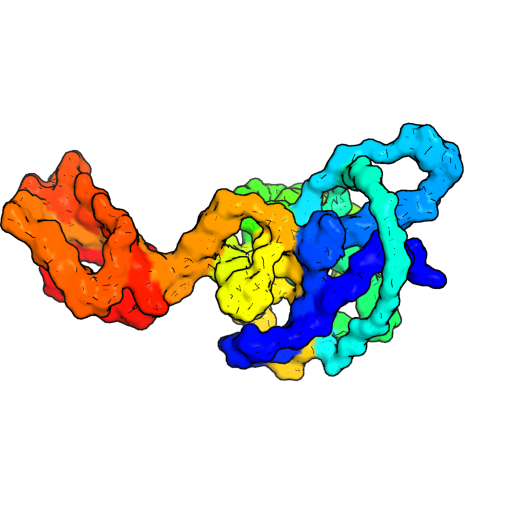86 25.238 1.00 94.50 313 LYS A C 1
ATOM 2344 O O . LYS A 1 313 ? -23.401 7.382 25.680 1.00 94.50 313 LYS A O 1
ATOM 2349 N N . GLU A 1 314 ? -23.240 5.151 25.538 1.00 94.12 314 GLU A N 1
ATOM 2350 C CA . GLU A 1 314 ? -24.296 4.872 26.519 1.00 94.12 314 GLU A CA 1
ATOM 2351 C C . GLU A 1 314 ? -23.854 5.216 27.956 1.00 94.12 314 GLU A C 1
ATOM 2353 O O . GLU A 1 314 ? -24.653 5.708 28.754 1.00 94.12 314 GLU A O 1
ATOM 2358 N N . LYS A 1 315 ? -22.579 4.971 28.298 1.00 91.88 315 LYS A N 1
ATOM 2359 C CA . LYS A 1 315 ? -22.045 5.156 29.663 1.00 91.88 315 LYS A CA 1
ATOM 2360 C C . LYS A 1 315 ? -21.404 6.525 29.906 1.00 91.88 315 LYS A C 1
ATOM 2362 O O . LYS A 1 315 ? -21.431 7.013 31.036 1.00 91.88 315 LYS A O 1
ATOM 2367 N N . TYR A 1 316 ? -20.836 7.154 28.877 1.00 91.50 316 TYR A N 1
ATOM 2368 C CA . TYR A 1 316 ? -20.005 8.354 29.003 1.00 91.50 316 TYR A CA 1
ATOM 2369 C C . TYR A 1 316 ? -20.460 9.473 28.059 1.00 91.50 316 TYR A C 1
ATOM 2371 O O . TYR A 1 316 ? -20.724 9.258 26.880 1.00 91.50 316 TYR A O 1
ATOM 2379 N N . LYS A 1 317 ? -20.506 10.710 28.572 1.00 79.88 317 LYS A N 1
ATOM 2380 C CA . LYS A 1 317 ? -21.063 11.871 27.847 1.00 79.88 317 LYS A CA 1
ATOM 2381 C C . LYS A 1 317 ? -20.176 12.401 26.716 1.00 79.88 317 LYS A C 1
ATOM 2383 O O . LYS A 1 317 ? -20.691 12.971 25.763 1.00 79.88 317 LYS A O 1
ATOM 2388 N N . ASN A 1 318 ? -18.860 12.239 26.840 1.00 85.12 318 ASN A N 1
ATOM 2389 C CA . ASN A 1 318 ? -17.868 12.744 25.893 1.00 85.12 318 ASN A CA 1
ATOM 2390 C C . ASN A 1 318 ? -17.006 11.569 25.429 1.00 85.12 318 ASN A C 1
ATOM 2392 O O . ASN A 1 318 ? -16.049 11.218 26.118 1.00 85.12 318 ASN A O 1
ATOM 2396 N N . VAL A 1 319 ? -17.372 10.963 24.297 1.00 90.94 319 VAL A N 1
ATOM 2397 C CA . VAL A 1 319 ? -16.651 9.849 23.662 1.00 90.94 319 VAL A CA 1
ATOM 2398 C C . VAL A 1 319 ? -16.397 10.185 22.200 1.00 90.94 319 VAL A C 1
ATOM 2400 O O . VAL A 1 319 ? -17.341 10.439 21.448 1.00 90.94 319 VAL A O 1
ATOM 2403 N N . THR A 1 320 ? -15.133 10.112 21.802 1.00 92.44 320 THR A N 1
ATOM 2404 C CA . THR A 1 320 ? -14.692 10.177 20.407 1.00 92.44 320 THR A CA 1
ATOM 2405 C C . THR A 1 320 ? -13.874 8.927 20.113 1.00 92.44 320 THR A C 1
ATOM 2407 O O . THR A 1 320 ? -12.962 8.615 20.875 1.00 92.44 320 THR A O 1
ATOM 2410 N N . ILE A 1 321 ? -14.163 8.232 19.014 1.00 89.56 321 ILE A N 1
ATOM 2411 C CA . ILE A 1 321 ? -13.286 7.184 18.479 1.00 89.56 321 ILE A CA 1
ATOM 2412 C C . ILE A 1 321 ? -12.762 7.655 17.118 1.00 89.56 321 ILE A C 1
ATOM 2414 O O . ILE A 1 321 ? -13.523 8.215 16.327 1.00 89.56 321 ILE A O 1
ATOM 2418 N N . LEU A 1 322 ? -11.455 7.488 16.905 1.00 82.44 322 LEU A N 1
ATOM 2419 C CA . LEU A 1 322 ? -10.686 7.866 15.715 1.00 82.44 322 LEU A CA 1
ATOM 2420 C C . LEU A 1 322 ? -9.914 6.657 15.172 1.00 82.44 322 LEU A C 1
ATOM 2422 O O . LEU A 1 322 ? -9.412 5.872 16.013 1.00 82.44 322 LEU A O 1
#

Foldseek 3Di:
DQQCQQPWDPADWAFQPVLCVVLLARETERLQCPIPVQFPVSSVFSVVVSPDDPVDVVVDADDDDDAAWKKKKWADDDDDDDDYDDDDDDDHDDLAHQQPVLLVVLVVCCVVPVPIAIEGEAAPQAPQLVVCLVVVHWDFDHGDDALRSRRRRRTHHRVSSVRRSVRHPYYDHAYRLLLLLQQQCCCVRVVDQAGSNLRRQVSCSVVCVCVVRSPTYMYIYSGGRPDDPVSSVVSPQSSCVSFVFKKKKKFKWFQDPCGVVVVVVLCVVLVKAWPDKDWDQPPDPDDNGIIIMITIIGADGVVSVVVSQVSRVVPGVDMDMD

Nearest PDB structures (foldseek):
  2gn1-assembly1_A  TM=8.491E-01  e=2.502E-15  Salmonella enterica subsp. enterica serovar Typhimurium
  8y1j-assembly1_B-2  TM=7.353E-01  e=2.091E-15  Pseudomonas aeruginosa PAO1
  2zpu-assembly1_A  TM=8.251E-01  e=1.182E-12  Schizosaccharomyces pombe
  1tdj-assembly1_A-2  TM=7.496E-01  e=1.966E-13  Escherichia coli
  8zkv-assembly1_D  TM=8.495E-01  e=1.455E-11  Escherichia coli K-12

pLDDT: mean 81.74, std 19.74, range [21.55, 97.5]

Radius of gyration: 24.21 Å; Cα contacts (8 Å, |Δi|>4): 636; chains: 1; bounding box: 61×42×72 Å

Mean predicted aligned error: 8.67 Å